Protein AF-A0A5A7SPP5-F1 (afdb_monomer)

Nearest PDB structures (foldseek):
  8a1g-assembly2_B  TM=2.343E-01  e=2.139E+00  Homo sapiens
  3ok8-assembly1_B  TM=2.124E-01  e=1.820E+00  Mus musculus

Radius of gyration: 23.79 Å; Cα contacts (8 Å, |Δi|>4): 95; chains: 1; bounding box: 66×36×74 Å

pLDDT: mean 71.92, std 17.04, range [34.56, 94.06]

Organism: Cucumis melo var. makuwa (NCBI:txid1194695)

Solvent-accessible surface area (backbone atoms only — not comparable to full-atom values): 10691 Å² total; per-residue (Å²): 113,72,66,60,55,50,57,60,62,54,56,63,68,79,70,50,70,70,64,60,52,60,62,51,56,70,72,73,46,73,64,51,49,53,73,75,62,49,61,88,76,55,85,46,73,66,58,48,54,58,49,49,58,44,51,54,46,44,44,50,43,51,51,52,45,52,51,48,62,75,44,55,69,79,81,45,60,69,68,54,55,54,50,39,52,54,50,40,53,53,47,46,46,26,60,75,68,66,46,64,47,72,59,49,51,56,53,49,55,34,52,68,46,48,64,50,53,53,51,50,51,51,36,48,75,71,68,39,65,87,36,69,66,47,52,52,49,51,55,50,43,54,54,45,41,48,48,36,59,46,52,43,45,53,48,49,54,51,53,49,62,63,52,67,53,54,63,52,56,55,48,52,51,52,50,49,53,53,51,52,55,54,56,58,59,64,71,74,114

Foldseek 3Di:
DLVVLLCVVVVCVVPDPPVLCVLQVVLPDPVVCVVVVCVVVPPDPVLVVLLSVLSSVLSVLVVVLVVPVVPPPSVHDVVVNVVSVVLNVVSVVCNVPVPPSVVNVLVVLLVVLVVLVVVLVVCVSVVNCVPPSNVVSVVVSVVSCCVSPPVSVVVVVVVCVVVVCVVVVVVVVVCVVVVVVVVVVVVPD

InterPro domains:
  IPR006634 TRAM/LAG1/CLN8 homology domain [PF03798] (54-168)
  IPR006634 TRAM/LAG1/CLN8 homology domain [PS50922] (1-189)
  IPR006634 TRAM/LAG1/CLN8 homology domain [SM00724] (13-189)
  IPR050846 TLC domain-containing [PTHR13439] (54-167)

Structure (mmCIF, N/CA/C/O backbone):
data_AF-A0A5A7SPP5-F1
#
_entry.id   AF-A0A5A7SPP5-F1
#
loop_
_atom_site.group_PDB
_atom_site.id
_atom_site.type_symbol
_atom_site.label_atom_id
_atom_site.label_alt_id
_atom_site.label_comp_id
_atom_site.label_asym_id
_atom_site.label_entity_id
_atom_site.label_seq_id
_atom_site.pdbx_PDB_ins_code
_atom_site.Cartn_x
_atom_site.Cartn_y
_atom_site.Cartn_z
_atom_site.occupancy
_atom_site.B_iso_or_equiv
_atom_site.auth_seq_id
_atom_site.auth_comp_id
_atom_site.auth_asym_id
_atom_site.auth_atom_id
_atom_site.pdbx_PDB_model_num
ATOM 1 N N . MET A 1 1 ? -8.945 7.334 31.000 1.00 38.75 1 MET A N 1
ATOM 2 C CA . MET A 1 1 ? -7.878 7.819 30.089 1.00 38.75 1 MET A CA 1
ATOM 3 C C . MET A 1 1 ? -8.061 7.330 28.645 1.00 38.75 1 MET A C 1
ATOM 5 O O . MET A 1 1 ? -8.093 8.163 27.752 1.00 38.75 1 MET A O 1
ATOM 9 N N . ARG A 1 2 ? -8.306 6.028 28.410 1.00 41.94 2 ARG A N 1
ATOM 10 C CA . ARG A 1 2 ? -8.539 5.424 27.074 1.00 41.94 2 ARG A CA 1
ATOM 11 C C . ARG A 1 2 ? -9.709 6.035 26.272 1.00 41.94 2 ARG A C 1
ATOM 13 O O . ARG A 1 2 ? -9.588 6.224 25.074 1.00 41.94 2 ARG A O 1
ATOM 20 N N . PHE A 1 3 ? -10.797 6.427 26.942 1.00 34.56 3 PHE A N 1
ATOM 21 C CA . PHE A 1 3 ? -11.981 7.021 26.298 1.00 34.56 3 PHE A CA 1
ATOM 22 C C . PHE A 1 3 ? -11.735 8.439 25.745 1.00 34.56 3 PHE A C 1
ATOM 24 O O . PHE A 1 3 ? -12.225 8.771 24.674 1.00 34.56 3 PHE A O 1
ATOM 31 N N . ARG A 1 4 ? -10.914 9.261 26.425 1.00 39.69 4 ARG A N 1
ATOM 32 C CA . ARG A 1 4 ? -10.547 10.605 25.934 1.00 39.69 4 ARG A CA 1
ATOM 33 C C . ARG A 1 4 ? -9.671 10.531 24.684 1.00 39.69 4 ARG A C 1
ATOM 35 O O . ARG A 1 4 ? -9.912 11.291 23.757 1.00 39.69 4 ARG A O 1
ATOM 42 N N . LEU A 1 5 ? -8.728 9.584 24.639 1.00 49.00 5 LEU A N 1
ATOM 43 C CA . LEU A 1 5 ? -7.868 9.354 23.473 1.00 49.00 5 LEU A CA 1
ATOM 44 C C . LEU A 1 5 ? -8.698 8.954 22.239 1.00 49.00 5 LEU A C 1
ATOM 46 O O . LEU A 1 5 ? -8.540 9.541 21.175 1.00 49.00 5 LEU A O 1
ATOM 50 N N . VAL A 1 6 ? -9.655 8.035 22.416 1.00 50.16 6 VAL A N 1
ATOM 51 C CA . VAL A 1 6 ? -10.577 7.593 21.355 1.00 50.16 6 VAL A CA 1
ATOM 52 C C . VAL A 1 6 ? -11.449 8.749 20.854 1.00 50.16 6 VAL A C 1
ATOM 54 O O . VAL A 1 6 ? -11.519 8.980 19.654 1.00 50.16 6 VAL A O 1
ATOM 57 N N . THR A 1 7 ? -12.036 9.559 21.743 1.00 50.16 7 THR A N 1
ATOM 58 C CA . THR A 1 7 ? -12.830 10.733 21.321 1.00 50.16 7 THR A CA 1
ATOM 59 C C . THR A 1 7 ? -12.006 11.874 20.713 1.00 50.16 7 THR A C 1
ATOM 61 O O . THR A 1 7 ? -12.581 12.747 20.068 1.00 50.16 7 THR A O 1
ATOM 64 N N . SER A 1 8 ? -10.688 11.910 20.939 1.00 52.00 8 SER A N 1
ATOM 65 C CA . SER A 1 8 ? -9.774 12.877 20.314 1.00 52.00 8 SER A CA 1
ATOM 66 C C . SER A 1 8 ? -9.268 12.410 18.947 1.00 52.00 8 SER A C 1
ATOM 68 O O . SER A 1 8 ? -9.021 13.261 18.105 1.00 52.00 8 SER A O 1
ATOM 70 N N . ILE A 1 9 ? -9.166 11.098 18.702 1.00 54.53 9 ILE A N 1
ATOM 71 C CA . ILE A 1 9 ? -8.865 10.523 17.375 1.00 54.53 9 ILE A CA 1
ATOM 72 C C . ILE A 1 9 ? -10.112 10.516 16.476 1.00 54.53 9 ILE A C 1
ATOM 74 O O . ILE A 1 9 ? -10.011 10.758 15.280 1.00 54.53 9 ILE A O 1
ATOM 78 N N . LEU A 1 10 ? -11.299 10.269 17.043 1.00 51.56 10 LEU A N 1
ATOM 79 C CA . LEU A 1 10 ? -12.548 10.198 16.275 1.00 51.56 10 LEU A CA 1
ATOM 80 C C . LEU A 1 10 ? -13.142 11.570 15.916 1.00 51.56 10 LEU A C 1
ATOM 82 O O . LEU A 1 10 ? -13.871 11.662 14.939 1.00 51.56 10 LEU A O 1
ATOM 86 N N . ARG A 1 11 ? -12.832 12.642 16.660 1.00 48.56 11 ARG A N 1
ATOM 87 C CA . ARG A 1 11 ? -13.358 13.993 16.372 1.00 48.56 11 ARG A CA 1
ATOM 88 C C . ARG A 1 11 ? -12.852 14.601 15.051 1.00 48.56 11 ARG A C 1
ATOM 90 O O . ARG A 1 11 ? -13.658 15.172 14.328 1.00 48.56 11 ARG A O 1
ATOM 97 N N . PRO A 1 12 ? -11.563 14.481 14.693 1.00 44.47 12 PRO A N 1
ATOM 98 C CA . PRO A 1 12 ? -11.051 14.991 13.418 1.00 44.47 12 PRO A CA 1
ATOM 99 C C . PRO A 1 12 ? -11.519 14.208 12.177 1.00 44.47 12 PRO A C 1
ATOM 101 O O . PRO A 1 12 ? -11.380 14.708 11.066 1.00 44.47 12 PRO A O 1
ATOM 104 N N . LEU A 1 13 ? -12.089 13.005 12.346 1.00 46.22 13 LEU A N 1
ATOM 105 C CA . LEU A 1 13 ? -12.671 12.204 11.257 1.00 46.22 13 LEU A CA 1
ATOM 106 C C . LEU A 1 13 ? -14.024 12.742 10.760 1.00 46.22 13 LEU A C 1
ATOM 108 O O . LEU A 1 13 ? -14.522 12.264 9.745 1.00 46.22 13 LEU A O 1
ATOM 112 N N . GLU A 1 14 ? -14.607 13.743 11.426 1.00 45.25 14 GLU A N 1
ATOM 113 C CA . GLU A 1 14 ? -15.840 14.398 10.967 1.00 45.25 14 GLU A CA 1
ATOM 114 C C . GLU A 1 14 ? -15.591 15.472 9.888 1.00 45.25 14 GLU A C 1
ATOM 116 O O . GLU A 1 14 ? -16.531 15.876 9.209 1.00 45.25 14 GLU A O 1
ATOM 121 N N . SER A 1 15 ? -14.340 15.906 9.666 1.00 45.84 15 SER A N 1
ATOM 122 C CA . SER A 1 15 ? -13.997 16.922 8.654 1.00 45.84 15 SER A CA 1
ATOM 123 C C . SER A 1 15 ? -12.882 16.601 7.624 1.00 45.84 15 SER A C 1
ATOM 125 O O . SER A 1 15 ? -12.304 17.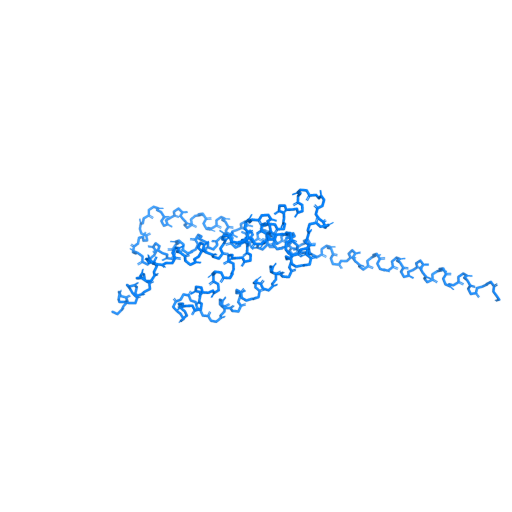552 7.098 1.00 45.84 15 SER A O 1
ATOM 127 N N . PRO A 1 16 ? -12.566 15.343 7.242 1.00 48.38 16 PRO A N 1
ATOM 128 C CA . PRO A 1 16 ? -11.664 15.068 6.119 1.00 48.38 16 PRO A CA 1
ATOM 129 C C . PRO A 1 16 ? -12.271 15.084 4.690 1.00 48.38 16 PRO A C 1
ATOM 131 O O . PRO A 1 16 ? -11.468 15.107 3.752 1.00 48.38 16 PRO A O 1
ATOM 134 N N . PRO A 1 17 ? -13.603 15.067 4.422 1.00 51.69 17 PRO A N 1
ATOM 135 C CA . PRO A 1 17 ? -14.072 14.740 3.071 1.00 51.69 17 PRO A CA 1
ATOM 136 C C . PRO A 1 17 ? -13.721 15.789 2.004 1.00 51.69 17 PRO A C 1
ATOM 138 O O . PRO A 1 17 ? -13.524 15.425 0.851 1.00 51.69 17 PRO A O 1
ATOM 141 N N . SER A 1 18 ? -13.566 17.069 2.351 1.00 43.09 18 SER A N 1
ATOM 142 C CA . SER A 1 18 ? -13.290 18.128 1.367 1.00 43.09 18 SER A CA 1
ATOM 143 C C . SER A 1 18 ? -11.823 18.214 0.920 1.00 43.09 18 SER A C 1
ATOM 145 O O . SER A 1 18 ? -11.570 18.584 -0.223 1.00 43.09 18 SER A O 1
ATOM 147 N N . PHE A 1 19 ? -10.856 17.841 1.765 1.00 45.56 19 PHE A N 1
ATOM 148 C CA . PHE A 1 19 ? -9.428 17.887 1.410 1.00 45.56 19 PHE A CA 1
ATOM 149 C C . PHE A 1 19 ? -9.012 16.677 0.558 1.00 45.56 19 PHE A C 1
ATOM 151 O O . PHE A 1 19 ? -8.294 16.824 -0.427 1.00 45.56 19 PHE A O 1
ATOM 158 N N . ILE A 1 20 ? -9.535 15.491 0.887 1.00 48.00 20 ILE A N 1
ATOM 159 C CA . ILE A 1 20 ? -9.247 14.233 0.181 1.00 48.00 20 ILE A CA 1
ATOM 160 C C . ILE A 1 20 ? -9.884 14.213 -1.220 1.00 48.00 20 ILE A C 1
ATOM 162 O O . ILE A 1 20 ? -9.247 13.802 -2.187 1.00 48.00 20 ILE A O 1
ATOM 166 N N . LEU A 1 21 ? -11.112 14.729 -1.365 1.00 43.56 21 LEU A N 1
ATOM 167 C CA . LEU A 1 21 ? -11.756 14.870 -2.678 1.00 43.56 21 LEU A CA 1
ATOM 168 C C . LEU A 1 21 ? -11.040 15.896 -3.575 1.00 43.56 21 LEU A C 1
ATOM 170 O O . LEU A 1 21 ? -10.976 15.698 -4.786 1.00 43.56 21 LEU A O 1
ATOM 174 N N . GLY A 1 22 ? -10.460 16.953 -2.992 1.00 46.94 22 GLY A N 1
ATOM 175 C CA . GLY A 1 22 ? -9.725 17.989 -3.725 1.00 46.94 22 GLY A CA 1
ATOM 176 C C . GLY A 1 22 ? -8.405 17.513 -4.341 1.00 46.94 22 GLY A C 1
ATOM 177 O O . GLY A 1 22 ? -8.033 17.997 -5.406 1.00 46.94 22 GLY A O 1
ATOM 178 N N . PHE A 1 23 ? -7.727 16.537 -3.724 1.00 49.22 23 PHE A N 1
ATOM 179 C CA . PHE A 1 23 ? -6.500 15.951 -4.276 1.00 49.22 23 PHE A CA 1
ATOM 180 C C . PHE A 1 23 ? -6.761 14.908 -5.361 1.00 49.22 23 PHE A C 1
ATOM 182 O O . PHE A 1 23 ? -5.937 14.789 -6.253 1.00 49.22 23 PHE A O 1
ATOM 189 N N . CYS A 1 24 ? -7.885 14.186 -5.338 1.00 44.16 24 CYS A N 1
ATOM 190 C CA . CYS A 1 24 ? -8.204 13.191 -6.371 1.00 44.16 24 CYS A CA 1
ATOM 191 C C . CYS A 1 24 ? -8.815 13.799 -7.646 1.00 44.16 24 CYS A C 1
ATOM 193 O O . CYS A 1 24 ? -8.663 13.230 -8.725 1.00 44.16 24 CYS A O 1
ATOM 195 N N . HIS A 1 25 ? -9.494 14.947 -7.544 1.00 45.88 25 HIS A N 1
ATOM 196 C CA . HIS A 1 25 ? -10.209 15.567 -8.665 1.00 45.88 25 HIS A CA 1
ATOM 197 C C . HIS A 1 25 ? -9.324 15.982 -9.862 1.00 45.88 25 HIS A C 1
ATOM 199 O O . HIS A 1 25 ? -9.724 15.693 -10.988 1.00 45.88 25 HIS A O 1
ATOM 205 N N . PRO A 1 26 ? -8.133 16.599 -9.696 1.00 50.81 26 PRO A N 1
ATOM 206 C CA . PRO A 1 26 ? -7.326 17.024 -10.846 1.00 50.81 26 PRO A CA 1
ATOM 207 C C . PRO A 1 26 ? -6.657 15.868 -11.617 1.00 50.81 26 PRO A C 1
ATOM 209 O O . PRO A 1 26 ? -6.105 16.102 -12.686 1.00 50.81 26 PRO A O 1
ATOM 212 N N . PHE A 1 27 ? -6.705 14.626 -11.117 1.00 51.19 27 PHE A N 1
ATOM 213 C CA . PHE A 1 27 ? -6.045 13.468 -11.747 1.00 51.19 27 PHE A CA 1
ATOM 214 C C . PHE A 1 27 ? -6.964 12.624 -12.647 1.00 51.19 27 PHE A C 1
ATOM 216 O O . PHE A 1 27 ? -6.507 11.654 -13.253 1.00 51.19 27 PHE A O 1
ATOM 223 N N . ILE A 1 28 ? -8.254 12.963 -12.741 1.00 49.03 28 ILE A N 1
ATOM 224 C CA . ILE A 1 28 ? -9.240 12.214 -13.542 1.00 49.03 28 ILE A CA 1
ATOM 225 C C . ILE A 1 28 ? -9.435 12.837 -14.936 1.00 49.03 28 ILE A C 1
ATOM 227 O O . ILE A 1 28 ? -9.869 12.137 -15.858 1.00 49.03 28 ILE A O 1
ATOM 231 N N . ASP A 1 29 ? -9.060 14.107 -15.107 1.00 48.91 29 ASP A N 1
ATOM 232 C CA . ASP A 1 29 ? -9.345 14.881 -16.312 1.00 48.91 29 ASP A CA 1
ATOM 233 C C . ASP A 1 29 ? -8.301 14.654 -17.415 1.00 48.91 29 ASP A C 1
ATOM 235 O O . ASP A 1 29 ? -7.087 14.704 -17.204 1.00 48.91 29 ASP A O 1
ATOM 239 N N . SER A 1 30 ? -8.792 14.413 -18.634 1.00 50.88 30 SER A N 1
ATOM 240 C CA . SER A 1 30 ? -7.983 14.158 -19.833 1.00 50.88 30 SER A CA 1
ATOM 241 C C . SER A 1 30 ? -7.041 15.307 -20.204 1.00 50.88 30 SER A C 1
ATOM 243 O O . SER A 1 30 ? -6.033 15.059 -20.858 1.00 50.88 30 SER A O 1
ATOM 245 N N . GLU A 1 31 ? -7.331 16.533 -19.757 1.00 53.59 31 GLU A N 1
ATOM 246 C CA . GLU A 1 31 ? -6.482 17.712 -19.981 1.00 53.59 31 GLU A CA 1
ATOM 247 C C . GLU A 1 31 ? -5.142 17.621 -19.236 1.00 53.59 31 GLU A C 1
ATOM 249 O O . GLU A 1 31 ? -4.115 18.060 -19.748 1.00 53.59 31 GLU A O 1
ATOM 254 N N . PHE A 1 32 ? -5.092 16.988 -18.058 1.00 56.88 32 PHE A N 1
ATOM 255 C CA . PHE A 1 32 ? -3.840 16.862 -17.307 1.00 56.88 32 PHE A CA 1
ATOM 256 C C . PHE A 1 32 ? -2.843 15.927 -18.012 1.00 56.88 32 PHE A C 1
ATOM 258 O O . PHE A 1 32 ? -1.650 16.215 -18.059 1.00 56.88 32 PHE A O 1
ATOM 265 N N . LEU A 1 33 ? -3.329 14.850 -18.642 1.00 51.56 33 LEU A N 1
ATOM 266 C CA . LEU A 1 33 ? -2.509 13.925 -19.444 1.00 51.56 33 LEU A CA 1
ATOM 267 C C . LEU A 1 33 ? -1.908 14.587 -20.697 1.00 51.56 33 LEU A C 1
ATOM 269 O O . LEU A 1 33 ? -0.844 14.171 -21.164 1.00 51.56 33 LEU A O 1
ATOM 273 N N . GLU A 1 34 ? -2.563 15.628 -21.212 1.00 53.12 34 GLU A N 1
ATOM 274 C CA . GLU A 1 34 ? -2.060 16.476 -22.294 1.00 53.12 34 GLU A CA 1
ATOM 275 C C . GLU A 1 34 ? -0.961 17.426 -21.792 1.00 53.12 34 GLU A C 1
ATOM 277 O O . GLU A 1 34 ? 0.080 17.558 -22.438 1.00 53.12 34 GLU A O 1
ATOM 282 N N . VAL A 1 35 ? -1.122 17.984 -20.585 1.00 48.91 35 VAL A N 1
ATOM 283 C CA . VAL A 1 35 ? -0.150 18.882 -19.929 1.00 48.91 35 VAL A CA 1
ATOM 284 C C . VAL A 1 35 ? 1.183 18.194 -19.601 1.00 48.91 35 VAL A C 1
ATOM 286 O O . VAL A 1 35 ? 2.233 18.820 -19.739 1.00 48.91 35 VAL A O 1
ATOM 289 N N . VAL A 1 36 ? 1.185 16.911 -19.215 1.00 56.34 36 VAL A N 1
ATOM 290 C CA . VAL A 1 36 ? 2.432 16.139 -18.986 1.00 56.34 36 VAL A CA 1
ATOM 291 C C . VAL A 1 36 ? 3.060 15.566 -20.267 1.00 56.34 36 VAL A C 1
ATOM 293 O O . VAL A 1 36 ? 4.099 14.913 -20.195 1.00 56.34 36 VAL A O 1
ATOM 296 N N . GLY A 1 37 ? 2.483 15.822 -21.447 1.00 52.19 37 GLY A N 1
ATOM 297 C CA . GLY A 1 37 ? 3.091 15.447 -22.728 1.00 52.19 37 GLY A CA 1
ATOM 298 C C . GLY A 1 37 ? 3.113 13.941 -23.018 1.00 52.19 37 GLY A C 1
ATOM 299 O O . GLY A 1 37 ? 3.920 13.493 -23.829 1.00 52.19 37 GLY A O 1
ATOM 300 N N . LEU A 1 38 ? 2.237 13.151 -22.382 1.00 54.19 38 LEU A N 1
ATOM 301 C CA . LEU A 1 38 ? 2.167 11.691 -22.562 1.00 54.19 38 LEU A CA 1
ATOM 302 C C . LEU A 1 38 ? 1.254 11.257 -23.723 1.00 54.19 38 LEU A C 1
ATOM 304 O O . LEU A 1 38 ? 1.312 10.105 -24.154 1.00 54.19 38 LEU A O 1
ATOM 308 N N . LEU A 1 39 ? 0.445 12.168 -24.277 1.00 52.47 39 LEU A N 1
ATOM 309 C CA . LEU A 1 39 ? -0.430 11.892 -25.426 1.00 52.47 39 LEU A CA 1
ATOM 310 C C . LEU A 1 39 ? 0.270 11.285 -26.664 1.00 52.47 39 LEU A C 1
ATOM 312 O O . LEU A 1 39 ? -0.337 10.419 -27.293 1.00 52.47 39 LEU A O 1
ATOM 316 N N . PRO A 1 40 ? 1.522 11.644 -27.027 1.00 48.06 40 PRO A N 1
ATOM 317 C CA . PRO A 1 40 ? 2.189 11.056 -28.191 1.00 48.06 40 PRO A CA 1
ATOM 318 C C . PRO A 1 40 ? 2.628 9.598 -27.976 1.00 48.06 40 PRO A C 1
ATOM 320 O O . PRO A 1 40 ? 2.925 8.909 -28.949 1.00 48.06 40 PRO A O 1
ATOM 323 N N . ILE A 1 41 ? 2.683 9.120 -26.724 1.00 52.50 41 ILE A N 1
ATOM 324 C CA . ILE A 1 41 ? 3.141 7.764 -26.365 1.00 52.50 41 ILE A CA 1
ATOM 325 C C . ILE A 1 41 ? 1.977 6.756 -26.398 1.00 52.50 41 ILE A C 1
ATOM 327 O O . ILE A 1 41 ? 2.180 5.558 -26.596 1.00 52.50 41 ILE A O 1
ATOM 331 N N . VAL A 1 42 ? 0.732 7.217 -26.244 1.00 52.62 42 VAL A N 1
ATOM 332 C CA . VAL A 1 42 ? -0.415 6.345 -25.962 1.00 52.62 42 VAL A CA 1
ATOM 333 C C . VAL A 1 42 ? -1.341 6.225 -27.174 1.00 52.62 42 VAL A C 1
ATOM 335 O O . VAL A 1 42 ? -2.379 6.872 -27.265 1.00 52.62 42 VAL A O 1
ATOM 338 N N . SER A 1 43 ? -0.974 5.351 -28.115 1.00 55.78 43 SER A N 1
ATOM 339 C CA . SER A 1 43 ? -1.864 4.939 -29.217 1.00 55.78 43 SER A CA 1
ATOM 340 C C . SER A 1 43 ? -2.803 3.780 -28.818 1.00 55.78 43 SER A C 1
ATOM 342 O O . SER A 1 43 ? -3.859 3.587 -29.422 1.00 55.78 43 SER A O 1
ATOM 344 N N . ASP A 1 44 ? -2.469 3.031 -27.756 1.00 62.84 44 ASP A N 1
ATOM 345 C CA . ASP A 1 44 ? -3.245 1.882 -27.270 1.00 62.84 44 ASP A CA 1
ATOM 346 C C . ASP A 1 44 ? -4.118 2.237 -26.049 1.00 62.84 44 ASP A C 1
ATOM 348 O O . ASP A 1 44 ? -3.639 2.692 -25.005 1.00 62.84 44 ASP A O 1
ATOM 352 N N . LYS A 1 45 ? -5.423 1.956 -26.151 1.00 61.50 45 LYS A N 1
ATOM 353 C CA . LYS A 1 45 ? -6.422 2.172 -25.091 1.00 61.50 45 LYS A CA 1
ATOM 354 C C . LYS A 1 45 ? -6.106 1.411 -23.797 1.00 61.50 45 LYS A C 1
ATOM 356 O O . LYS A 1 45 ? -6.502 1.865 -22.726 1.00 61.50 45 LYS A O 1
ATOM 361 N N . ARG A 1 46 ? -5.418 0.267 -23.869 1.00 61.59 46 ARG A N 1
ATOM 362 C CA . ARG A 1 46 ? -5.035 -0.528 -22.686 1.00 61.59 46 ARG A CA 1
ATOM 363 C C . ARG A 1 46 ? -3.937 0.159 -21.882 1.00 61.59 46 ARG A C 1
ATOM 365 O O . ARG A 1 46 ? -4.023 0.208 -20.661 1.00 61.59 46 ARG A O 1
ATOM 372 N N . VAL A 1 47 ? -2.960 0.739 -22.576 1.00 64.06 47 VAL A N 1
ATOM 373 C CA . VAL A 1 47 ? -1.873 1.520 -21.969 1.00 64.06 47 VAL A CA 1
ATOM 374 C C . VAL A 1 47 ? -2.430 2.802 -21.347 1.00 64.06 47 VAL A C 1
ATOM 376 O O . VAL A 1 47 ? -2.037 3.172 -20.247 1.00 64.06 47 VAL A O 1
ATOM 379 N N . PHE A 1 48 ? -3.428 3.423 -21.982 1.00 67.25 48 PHE A N 1
ATOM 380 C CA . PHE A 1 48 ? -4.120 4.587 -21.422 1.00 67.25 48 PHE A CA 1
ATOM 381 C C . PHE A 1 48 ? -4.816 4.287 -20.087 1.00 67.25 48 PHE A C 1
ATOM 383 O O . PHE A 1 48 ? -4.631 5.017 -19.115 1.00 67.25 48 PHE A O 1
ATOM 390 N N . VAL A 1 49 ? -5.602 3.205 -20.025 1.00 67.31 49 VAL A N 1
ATOM 391 C CA . VAL A 1 49 ? -6.255 2.768 -18.777 1.00 67.31 49 VAL A CA 1
ATOM 392 C C . VAL A 1 49 ? -5.201 2.417 -17.725 1.00 67.31 49 VAL A C 1
ATOM 394 O O . VAL A 1 49 ? -5.294 2.879 -16.591 1.00 67.31 49 VAL A O 1
ATOM 397 N N . GLY A 1 50 ? -4.144 1.711 -18.134 1.00 70.06 50 GLY A N 1
ATOM 398 C CA . GLY A 1 50 ? -3.050 1.320 -17.254 1.00 70.06 50 GLY A CA 1
ATOM 399 C C . GLY A 1 50 ? -2.241 2.493 -16.682 1.00 70.06 50 GLY A C 1
ATOM 400 O O . GLY A 1 50 ? -1.714 2.415 -15.579 1.00 70.06 50 GLY A O 1
ATOM 401 N N . ILE A 1 51 ? -2.137 3.612 -17.384 1.00 70.12 51 ILE A N 1
ATOM 402 C CA . ILE A 1 51 ? -1.490 4.802 -16.826 1.00 70.12 51 ILE A CA 1
ATOM 403 C C . ILE A 1 51 ? -2.431 5.459 -15.807 1.00 70.12 51 ILE A C 1
ATOM 405 O O . ILE A 1 51 ? -2.007 5.772 -14.695 1.00 70.12 51 ILE A O 1
ATOM 409 N N . ARG A 1 52 ? -3.722 5.602 -16.136 1.00 73.81 52 ARG A N 1
ATOM 410 C CA . ARG A 1 52 ? -4.731 6.245 -15.270 1.00 73.81 52 ARG A CA 1
ATOM 411 C C . ARG A 1 52 ? -4.892 5.573 -13.909 1.00 73.81 52 ARG A C 1
ATOM 413 O O . ARG A 1 52 ? -4.948 6.274 -12.902 1.00 73.81 52 ARG A O 1
ATOM 420 N N . ASP A 1 53 ? -4.931 4.247 -13.856 1.00 78.44 53 ASP A N 1
ATOM 421 C CA . ASP A 1 53 ? -5.111 3.539 -12.582 1.00 78.44 53 ASP A CA 1
ATOM 422 C C . ASP A 1 53 ? -3.888 3.715 -11.655 1.00 78.44 53 ASP A C 1
ATOM 424 O O . ASP A 1 53 ? -4.029 3.835 -10.432 1.00 78.44 53 ASP A O 1
ATOM 428 N N . VAL A 1 54 ? -2.680 3.826 -12.226 1.00 79.62 54 VAL A N 1
ATOM 429 C CA . VAL A 1 54 ? -1.458 4.149 -11.469 1.00 79.62 54 VAL A CA 1
ATOM 430 C C . VAL A 1 54 ? -1.508 5.590 -10.946 1.00 79.62 54 VAL A C 1
ATOM 432 O O . VAL A 1 54 ? -1.173 5.810 -9.784 1.00 79.62 54 VAL A O 1
ATOM 435 N N . TRP A 1 55 ? -2.003 6.558 -11.728 1.00 80.38 55 TRP A N 1
ATOM 436 C CA . TRP A 1 55 ? -2.200 7.945 -11.265 1.00 80.38 55 TRP A CA 1
ATOM 437 C C . TRP A 1 55 ? -3.152 8.042 -10.070 1.00 80.38 55 TRP A C 1
ATOM 439 O O . TRP A 1 55 ? -2.834 8.693 -9.073 1.00 80.38 55 TRP A O 1
ATOM 449 N N . VAL A 1 56 ? -4.299 7.362 -10.141 1.00 81.88 56 VAL A N 1
ATOM 450 C CA . VAL A 1 56 ? -5.256 7.299 -9.022 1.00 81.88 56 VAL A CA 1
ATOM 451 C C . VAL A 1 56 ? -4.583 6.712 -7.780 1.00 81.88 56 VAL A C 1
ATOM 453 O O . VAL A 1 56 ? -4.769 7.215 -6.670 1.00 81.88 56 VAL A O 1
ATOM 456 N N . SER A 1 57 ? -3.741 5.695 -7.970 1.00 83.88 57 SER A N 1
ATOM 457 C CA . SER A 1 57 ? -2.983 5.076 -6.884 1.00 83.88 57 SER A CA 1
ATOM 458 C C . SER A 1 57 ? -1.964 6.042 -6.264 1.00 83.88 57 SER A C 1
ATOM 460 O O . SER A 1 57 ? -1.867 6.106 -5.042 1.00 83.88 57 SER A O 1
ATOM 462 N N . VAL A 1 58 ? -1.258 6.860 -7.055 1.00 85.81 58 VAL A N 1
ATOM 463 C CA . VAL A 1 58 ? -0.361 7.912 -6.527 1.00 85.81 58 VAL A CA 1
ATOM 464 C C . VAL A 1 58 ? -1.126 8.892 -5.630 1.00 85.81 58 VAL A C 1
ATOM 466 O O . VAL A 1 58 ? -0.680 9.175 -4.516 1.00 85.81 58 VAL A O 1
ATOM 469 N N . GLY A 1 59 ? -2.297 9.365 -6.068 1.00 82.56 59 GLY A N 1
ATOM 470 C CA . GLY A 1 59 ? -3.145 10.256 -5.266 1.00 82.56 59 GLY A CA 1
ATOM 471 C C . GLY A 1 59 ? -3.612 9.620 -3.950 1.00 82.56 59 GLY A C 1
ATOM 472 O O . GLY A 1 59 ? -3.592 10.270 -2.897 1.00 82.56 59 GLY A O 1
ATOM 473 N N . TYR A 1 60 ? -3.955 8.330 -3.989 1.00 82.69 60 TYR A N 1
ATOM 474 C CA . TYR A 1 60 ? -4.293 7.540 -2.803 1.00 82.69 60 TYR A CA 1
ATOM 475 C C . TYR A 1 60 ? -3.122 7.482 -1.804 1.00 82.69 60 TYR A C 1
ATOM 477 O O . TYR A 1 60 ? -3.292 7.854 -0.644 1.00 82.69 60 TYR A O 1
ATOM 485 N N . PHE A 1 61 ? -1.911 7.128 -2.253 1.00 85.81 61 PHE A N 1
ATOM 486 C CA . PHE A 1 61 ? -0.734 7.042 -1.374 1.00 85.81 61 PHE A CA 1
ATOM 487 C C . PHE A 1 61 ? -0.317 8.396 -0.780 1.00 85.81 61 PHE A C 1
ATOM 489 O O . PHE A 1 61 ? 0.115 8.449 0.374 1.00 85.81 61 PHE A O 1
ATOM 496 N N . ILE A 1 62 ? -0.457 9.497 -1.530 1.00 85.81 62 ILE A N 1
ATOM 497 C CA . ILE A 1 62 ? -0.229 10.856 -1.004 1.00 85.81 62 ILE A CA 1
ATOM 498 C C . ILE A 1 62 ? -1.220 11.158 0.119 1.00 85.81 62 ILE A C 1
ATOM 500 O O . ILE A 1 62 ? -0.824 11.655 1.174 1.00 85.81 62 ILE A O 1
ATOM 504 N N . THR A 1 63 ? -2.498 10.847 -0.095 1.00 84.50 63 THR A N 1
ATOM 505 C CA . THR A 1 63 ? -3.544 11.070 0.906 1.00 84.50 63 THR A CA 1
ATOM 506 C C . THR A 1 63 ? -3.260 10.281 2.182 1.00 84.50 63 THR A C 1
ATOM 508 O O . THR A 1 63 ? -3.294 10.856 3.273 1.00 84.50 63 THR A O 1
ATOM 511 N N . ASP A 1 64 ? -2.912 9.000 2.057 1.00 84.56 64 ASP A N 1
ATOM 512 C CA . ASP A 1 64 ? -2.565 8.153 3.200 1.00 84.56 64 ASP A CA 1
ATOM 513 C C . ASP A 1 64 ? -1.340 8.694 3.951 1.00 84.56 64 ASP A C 1
ATOM 515 O O . ASP A 1 64 ? -1.355 8.789 5.180 1.00 84.56 64 ASP A O 1
ATOM 519 N N . LEU A 1 65 ? -0.304 9.141 3.232 1.00 85.75 65 LEU A N 1
ATOM 520 C CA . LEU A 1 65 ? 0.887 9.734 3.841 1.00 85.75 65 LEU A CA 1
ATOM 521 C C . LEU A 1 65 ? 0.562 11.024 4.610 1.00 85.75 65 LEU A C 1
ATOM 523 O O . LEU A 1 65 ? 1.019 11.194 5.742 1.00 85.75 65 LEU A O 1
ATOM 527 N N . VAL A 1 66 ? -0.245 11.918 4.031 1.00 86.50 66 VAL A N 1
ATOM 528 C CA . VAL A 1 66 ? -0.690 13.150 4.703 1.00 86.50 66 VAL A CA 1
ATOM 529 C C . VAL A 1 66 ? -1.485 12.815 5.963 1.00 86.50 66 VAL A C 1
ATOM 531 O O . VAL A 1 66 ? -1.231 13.406 7.013 1.00 86.50 66 VAL A O 1
ATOM 534 N N . MET A 1 67 ? -2.395 11.841 5.894 1.00 82.56 67 MET A N 1
ATOM 535 C CA . MET A 1 67 ? -3.173 11.389 7.050 1.00 82.56 67 MET A CA 1
ATOM 536 C C . MET A 1 67 ? -2.273 10.818 8.153 1.00 82.56 67 MET A C 1
ATOM 538 O O . MET A 1 67 ? -2.417 11.194 9.318 1.00 82.56 67 MET A O 1
ATOM 542 N N . ILE A 1 68 ? -1.306 9.963 7.810 1.00 85.06 68 ILE A N 1
ATOM 543 C CA . ILE A 1 68 ? -0.361 9.394 8.782 1.00 85.06 68 ILE A CA 1
ATOM 544 C C . ILE A 1 68 ? 0.446 10.501 9.466 1.00 85.06 68 ILE A C 1
ATOM 546 O O . ILE A 1 68 ? 0.579 10.473 10.688 1.00 85.06 68 ILE A O 1
ATOM 550 N N . LEU A 1 69 ? 0.948 11.486 8.712 1.00 84.44 69 LEU A N 1
ATOM 551 C CA . LEU A 1 69 ? 1.717 12.606 9.264 1.00 84.44 69 LEU A CA 1
ATOM 552 C C . LEU A 1 69 ? 0.860 13.520 10.149 1.00 84.44 69 LEU A C 1
ATOM 554 O O . LEU A 1 69 ? 1.315 13.941 11.212 1.00 84.44 69 LEU A O 1
ATOM 558 N N . TRP A 1 70 ? -0.385 13.793 9.750 1.00 83.31 70 TRP A N 1
ATOM 559 C CA . TRP A 1 70 ? -1.300 14.655 10.503 1.00 83.31 70 TRP A CA 1
ATOM 560 C C . TRP A 1 70 ? -1.679 14.061 11.862 1.00 83.31 70 TRP A C 1
ATOM 562 O O . TRP A 1 70 ? -1.793 14.773 12.860 1.00 83.31 70 TRP A O 1
ATOM 572 N N . PHE A 1 71 ? -1.864 12.743 11.907 1.00 79.50 71 PHE A N 1
ATOM 573 C CA . PHE A 1 71 ? -2.229 12.019 13.120 1.00 79.50 71 PHE A CA 1
ATOM 574 C C . PHE A 1 71 ? -1.044 11.313 13.781 1.00 79.50 71 PHE A C 1
ATOM 576 O O . PHE A 1 71 ? -1.252 10.479 14.664 1.00 79.50 71 PHE A O 1
ATOM 583 N N . TYR A 1 72 ? 0.191 11.621 13.390 1.00 76.69 72 TYR A N 1
ATOM 584 C CA . TYR A 1 72 ? 1.375 11.007 13.978 1.00 76.69 72 TYR A CA 1
ATOM 585 C C . TYR A 1 72 ? 1.507 11.401 15.461 1.00 76.69 72 TYR A C 1
ATOM 587 O O . TYR A 1 72 ? 1.385 12.587 15.783 1.00 76.69 72 TYR A O 1
ATOM 595 N N . PRO A 1 73 ? 1.775 10.466 16.398 1.00 78.12 73 PRO A N 1
ATOM 596 C CA . PRO A 1 73 ? 2.036 9.024 16.243 1.00 78.12 73 PRO A CA 1
ATOM 597 C C . PRO A 1 73 ? 0.821 8.114 16.552 1.00 78.12 73 PRO A C 1
ATOM 599 O O . PRO A 1 73 ? 0.981 6.948 16.905 1.00 78.12 73 PRO A O 1
ATOM 602 N N . ALA A 1 74 ? -0.409 8.630 16.507 1.00 74.31 74 ALA A N 1
ATOM 603 C CA . ALA A 1 74 ? -1.606 7.922 16.971 1.00 74.31 74 ALA A CA 1
ATOM 604 C C . ALA A 1 74 ? -2.092 6.797 16.034 1.00 74.31 74 ALA A C 1
ATOM 606 O O . ALA A 1 74 ? -2.712 5.850 16.517 1.00 74.31 74 ALA A O 1
ATOM 607 N N . ILE A 1 75 ? -1.838 6.902 14.723 1.00 69.88 75 ILE A N 1
ATOM 608 C CA . ILE A 1 75 ? -2.308 5.941 13.698 1.00 69.88 75 ILE A CA 1
ATOM 609 C C . ILE A 1 75 ? -1.197 4.960 13.266 1.00 69.88 75 ILE A C 1
ATOM 611 O O . ILE A 1 75 ? -1.492 3.900 12.721 1.00 69.88 75 ILE A O 1
ATOM 615 N N . GLY A 1 76 ? 0.071 5.249 13.576 1.00 74.19 76 GLY A N 1
ATOM 616 C CA . GLY A 1 76 ? 1.206 4.377 13.264 1.00 74.19 76 GLY A CA 1
ATOM 617 C C . GLY A 1 76 ? 2.553 4.978 13.674 1.00 74.19 76 GLY A C 1
ATOM 618 O O . GLY A 1 76 ? 2.653 6.185 13.905 1.00 74.19 76 GLY A O 1
ATOM 619 N N . GLY A 1 77 ? 3.581 4.132 13.782 1.00 84.62 77 GLY A N 1
ATOM 620 C CA . GLY A 1 77 ? 4.968 4.550 13.996 1.00 84.62 77 GLY A CA 1
ATOM 621 C C . GLY A 1 77 ? 5.692 4.960 12.707 1.00 84.62 77 GLY A C 1
ATOM 622 O O . GLY A 1 77 ? 5.102 5.035 11.625 1.00 84.62 77 GLY A O 1
ATOM 623 N N . MET A 1 78 ? 6.998 5.227 12.814 1.00 87.44 78 MET A N 1
ATOM 624 C CA . MET A 1 78 ? 7.835 5.641 11.675 1.00 87.44 78 MET A CA 1
ATOM 625 C C . MET A 1 78 ? 7.910 4.592 10.563 1.00 87.44 78 MET A C 1
ATOM 627 O O . MET A 1 78 ? 8.131 4.947 9.406 1.00 87.44 78 MET A O 1
ATOM 631 N N . GLU A 1 79 ? 7.690 3.319 10.883 1.00 88.69 79 GLU A N 1
ATOM 632 C CA . GLU A 1 79 ? 7.617 2.231 9.913 1.00 88.69 79 GLU A CA 1
ATOM 633 C C . GLU A 1 79 ? 6.533 2.468 8.851 1.00 88.69 79 GLU A C 1
ATOM 635 O O . GLU A 1 79 ? 6.776 2.208 7.675 1.00 88.69 79 GLU A O 1
ATOM 640 N N . TYR A 1 80 ? 5.385 3.045 9.226 1.00 85.19 80 TYR A N 1
ATOM 641 C CA . TYR A 1 80 ? 4.308 3.356 8.282 1.00 85.19 80 TYR A CA 1
ATOM 642 C C . TYR A 1 80 ? 4.675 4.531 7.380 1.00 85.19 80 TYR A C 1
ATOM 644 O O . TYR A 1 80 ? 4.390 4.486 6.186 1.00 85.19 80 TYR A O 1
ATOM 652 N N . VAL A 1 81 ? 5.347 5.547 7.931 1.00 88.19 81 VAL A N 1
ATOM 653 C CA . VAL A 1 81 ? 5.817 6.715 7.172 1.00 88.19 81 VAL A CA 1
ATOM 654 C C . VAL A 1 81 ? 6.840 6.282 6.125 1.00 88.19 81 VAL A C 1
ATOM 656 O O . VAL A 1 81 ? 6.691 6.598 4.948 1.00 88.19 81 VAL A O 1
ATOM 659 N N . ILE A 1 82 ? 7.849 5.508 6.533 1.00 91.31 82 ILE A N 1
ATOM 660 C CA . ILE A 1 82 ? 8.884 5.001 5.623 1.00 91.31 82 ILE A CA 1
ATOM 661 C C . ILE A 1 82 ? 8.263 4.081 4.568 1.00 91.31 82 ILE A C 1
ATOM 663 O O . ILE A 1 82 ? 8.582 4.210 3.388 1.00 91.31 82 ILE A O 1
ATOM 667 N N . HIS A 1 83 ? 7.347 3.194 4.967 1.00 91.69 83 HIS A N 1
ATOM 668 C CA . HIS A 1 83 ? 6.629 2.325 4.038 1.00 91.69 83 HIS A CA 1
ATOM 669 C C . HIS A 1 83 ? 5.864 3.126 2.976 1.00 91.69 83 HIS A C 1
ATOM 671 O O . HIS A 1 83 ? 6.041 2.871 1.788 1.00 91.69 83 HIS A O 1
ATOM 677 N N . HIS A 1 84 ? 5.072 4.126 3.376 1.00 89.81 84 HIS A N 1
ATOM 678 C CA . HIS A 1 84 ? 4.286 4.931 2.435 1.00 89.81 84 HIS A CA 1
ATOM 679 C C . HIS A 1 84 ? 5.170 5.792 1.532 1.00 89.81 84 HIS A C 1
ATOM 681 O O . HIS A 1 84 ? 4.858 5.935 0.355 1.00 89.81 84 HIS A O 1
ATOM 687 N N . LEU A 1 85 ? 6.295 6.309 2.035 1.00 91.31 85 LEU A N 1
ATOM 688 C CA . LEU A 1 85 ? 7.270 7.030 1.213 1.00 91.31 85 LEU A CA 1
ATOM 689 C C . LEU A 1 85 ? 7.901 6.123 0.149 1.00 91.31 85 LEU A C 1
ATOM 691 O O . LEU A 1 85 ? 7.957 6.505 -1.018 1.00 91.31 85 LEU A O 1
ATOM 695 N N . LEU A 1 86 ? 8.345 4.920 0.525 1.00 91.69 86 LEU A N 1
ATOM 696 C CA . LEU A 1 86 ? 8.926 3.960 -0.419 1.00 91.69 86 LEU A CA 1
ATOM 697 C C . LEU A 1 86 ? 7.900 3.505 -1.465 1.00 91.69 86 LEU A C 1
ATOM 699 O O . LEU A 1 86 ? 8.215 3.483 -2.655 1.00 91.69 86 LEU A O 1
ATOM 703 N N . SER A 1 87 ? 6.673 3.197 -1.039 1.00 89.25 87 SER A N 1
ATOM 704 C CA . SER A 1 87 ? 5.579 2.829 -1.940 1.00 89.25 87 SER A CA 1
ATOM 705 C C . SER A 1 87 ? 5.221 3.976 -2.888 1.00 89.25 87 SER A C 1
ATOM 707 O O . SER A 1 87 ? 5.112 3.756 -4.091 1.00 89.25 87 SER A O 1
ATOM 709 N N . LEU A 1 88 ? 5.123 5.214 -2.388 1.00 90.38 88 LEU A N 1
ATOM 710 C CA . LEU A 1 88 ? 4.837 6.391 -3.210 1.00 90.38 88 LEU A CA 1
ATOM 711 C C . LEU A 1 88 ? 5.922 6.622 -4.266 1.00 90.38 88 LEU A C 1
ATOM 713 O O . LEU A 1 88 ? 5.596 6.856 -5.427 1.00 90.38 88 LEU A O 1
ATOM 717 N N . LEU A 1 89 ? 7.200 6.510 -3.892 1.00 90.94 89 LEU A N 1
ATOM 718 C CA . LEU A 1 89 ? 8.312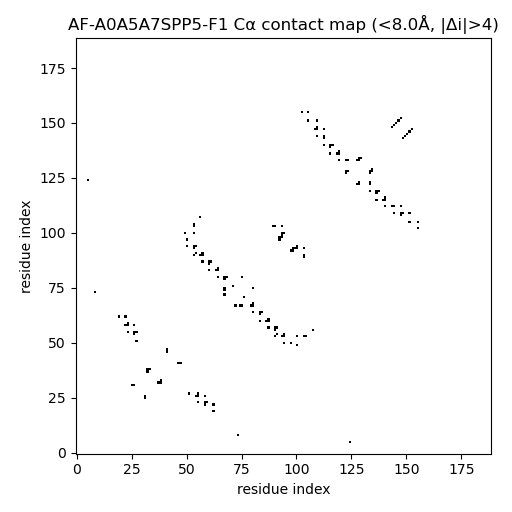 6.633 -4.837 1.00 90.94 89 LEU A CA 1
ATOM 719 C C . LEU A 1 89 ? 8.278 5.537 -5.909 1.00 90.94 89 LEU A C 1
ATOM 721 O O . LEU A 1 89 ? 8.493 5.837 -7.080 1.00 90.94 89 LEU A O 1
ATOM 725 N N . ALA A 1 90 ? 7.976 4.290 -5.539 1.00 88.00 90 ALA A N 1
ATOM 726 C CA . ALA A 1 90 ? 7.889 3.177 -6.485 1.00 88.00 90 ALA A CA 1
ATOM 727 C C . ALA A 1 90 ? 6.723 3.338 -7.478 1.00 88.00 90 ALA A C 1
ATOM 729 O O . ALA A 1 90 ? 6.910 3.172 -8.685 1.00 88.00 90 ALA A O 1
ATOM 730 N N . VAL A 1 91 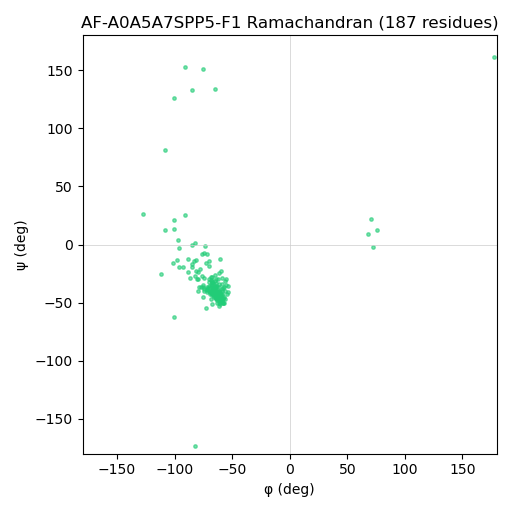? 5.534 3.709 -6.992 1.00 87.81 91 VAL A N 1
ATOM 731 C CA . VAL A 1 91 ? 4.345 3.918 -7.837 1.00 87.81 91 VAL A CA 1
ATOM 732 C C . VAL A 1 91 ? 4.532 5.154 -8.729 1.00 87.81 91 VAL A C 1
ATOM 734 O O . VAL A 1 91 ? 4.238 5.092 -9.922 1.00 87.81 91 VAL A O 1
ATOM 737 N N . ALA A 1 92 ? 5.091 6.249 -8.198 1.00 86.25 92 ALA A N 1
ATOM 738 C CA . ALA A 1 92 ? 5.412 7.442 -8.983 1.00 86.25 92 ALA A CA 1
ATOM 739 C C . ALA A 1 92 ? 6.493 7.167 -10.039 1.00 86.25 92 ALA A C 1
ATOM 741 O O . ALA A 1 92 ? 6.406 7.675 -11.154 1.00 86.25 92 ALA A O 1
ATOM 742 N N . TYR A 1 93 ? 7.487 6.330 -9.732 1.00 84.44 93 TYR A N 1
ATOM 743 C CA . TYR A 1 93 ? 8.478 5.903 -10.716 1.00 84.44 93 TYR A CA 1
ATOM 744 C C . TYR A 1 93 ? 7.821 5.137 -11.871 1.00 84.44 93 TYR A C 1
ATOM 746 O O . TYR A 1 93 ? 8.017 5.516 -13.023 1.00 84.44 93 TYR A O 1
ATOM 754 N N . ALA A 1 94 ? 6.987 4.132 -11.577 1.00 83.12 94 ALA A N 1
ATOM 755 C CA . ALA A 1 94 ? 6.281 3.354 -12.602 1.00 83.12 94 ALA A CA 1
ATOM 756 C C . ALA A 1 94 ? 5.320 4.208 -13.453 1.00 83.12 94 ALA A C 1
ATOM 758 O O . ALA A 1 94 ? 5.092 3.931 -14.631 1.00 83.12 94 ALA A O 1
ATOM 759 N N . MET A 1 95 ? 4.769 5.268 -12.860 1.00 81.06 95 MET A N 1
ATOM 760 C CA . MET A 1 95 ? 3.952 6.263 -13.552 1.00 81.06 95 MET A CA 1
ATOM 761 C C . MET A 1 95 ? 4.775 7.106 -14.535 1.00 81.06 95 MET A C 1
ATOM 763 O O . MET A 1 95 ? 4.344 7.308 -15.667 1.00 81.06 95 MET A O 1
ATOM 767 N N . LEU A 1 96 ? 5.942 7.603 -14.108 1.00 77.12 96 LEU A N 1
ATOM 768 C CA . LEU A 1 96 ? 6.780 8.505 -14.905 1.00 77.12 96 LEU A CA 1
ATOM 769 C C . LEU A 1 96 ? 7.527 7.788 -16.031 1.00 77.12 96 LEU A C 1
ATOM 771 O O . LEU A 1 96 ? 7.717 8.367 -17.097 1.00 77.12 96 LEU A O 1
ATOM 775 N N . THR A 1 97 ? 7.974 6.553 -15.800 1.00 76.69 97 THR A N 1
ATOM 776 C CA . THR A 1 97 ? 8.751 5.792 -16.790 1.00 76.69 97 THR A CA 1
ATOM 777 C C . THR A 1 97 ? 7.885 4.899 -17.670 1.00 76.69 97 THR A C 1
ATOM 779 O O . THR A 1 97 ? 8.337 4.479 -18.728 1.00 76.69 97 THR A O 1
ATOM 782 N N . GLY A 1 98 ? 6.656 4.589 -17.244 1.00 72.12 98 GLY A N 1
ATOM 783 C CA . GLY A 1 98 ? 5.822 3.569 -17.882 1.00 72.12 98 GLY A CA 1
ATOM 784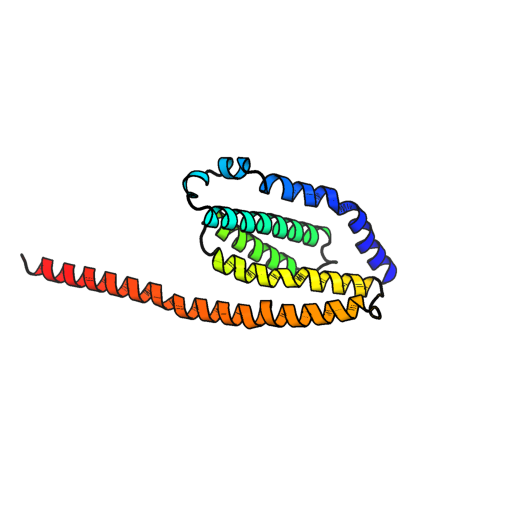 C C . GLY A 1 98 ? 6.300 2.134 -17.627 1.00 72.12 98 GLY A C 1
ATOM 785 O O . GLY A 1 98 ? 5.633 1.185 -18.035 1.00 72.12 9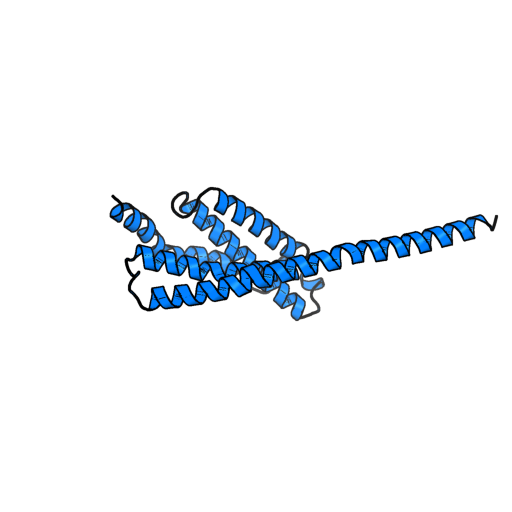8 GLY A O 1
ATOM 786 N N . GLU A 1 99 ? 7.416 1.960 -16.919 1.00 76.50 99 GLU A N 1
ATOM 787 C CA . GLU A 1 99 ? 8.035 0.668 -16.649 1.00 76.50 99 GLU A CA 1
ATOM 788 C C . GLU A 1 99 ? 7.517 0.057 -15.344 1.00 76.50 99 GLU A C 1
ATOM 790 O O . GLU A 1 99 ? 7.108 0.746 -14.410 1.00 76.50 99 GLU A O 1
ATOM 795 N N . GLY A 1 100 ? 7.532 -1.274 -15.253 1.00 80.50 100 GLY A N 1
ATOM 796 C CA . GLY A 1 100 ? 7.178 -1.977 -14.014 1.00 80.50 100 GLY A CA 1
ATOM 797 C C . GLY A 1 100 ? 5.702 -1.878 -13.599 1.00 80.50 100 GLY A C 1
ATOM 798 O O . GLY A 1 100 ? 5.352 -2.344 -12.516 1.00 80.50 100 GLY A O 1
ATOM 799 N N . GLN A 1 101 ? 4.819 -1.344 -14.453 1.00 79.81 101 GLN A N 1
ATOM 800 C CA . GLN A 1 101 ? 3.384 -1.193 -14.172 1.00 79.81 101 GLN A CA 1
ATOM 801 C C . GLN A 1 101 ? 2.727 -2.512 -13.744 1.00 79.81 101 GLN A C 1
ATOM 803 O O . GLN A 1 101 ? 1.966 -2.536 -12.782 1.00 79.81 101 GLN A O 1
ATOM 808 N N . LEU A 1 102 ? 3.074 -3.631 -14.392 1.00 81.81 102 LEU A N 1
ATOM 809 C CA . LEU A 1 102 ? 2.566 -4.961 -14.037 1.00 81.81 102 LEU A CA 1
ATOM 810 C C . LEU A 1 102 ? 2.875 -5.339 -12.577 1.00 81.81 102 LEU A C 1
ATOM 812 O O . LEU A 1 102 ? 1.993 -5.816 -11.863 1.00 81.81 102 LEU A O 1
ATOM 816 N N . TYR A 1 103 ? 4.108 -5.111 -12.120 1.00 84.94 103 TYR A N 1
ATOM 817 C CA . TYR A 1 103 ? 4.509 -5.406 -10.743 1.00 84.94 103 TYR A CA 1
ATOM 818 C C . TYR A 1 103 ? 3.884 -4.421 -9.755 1.00 84.94 103 TYR A C 1
ATOM 820 O O . TYR A 1 103 ? 3.439 -4.834 -8.684 1.00 84.94 103 TYR A O 1
ATOM 828 N N . THR A 1 104 ? 3.756 -3.150 -10.145 1.00 87.50 104 THR A N 1
ATOM 829 C CA . THR A 1 104 ? 3.001 -2.145 -9.389 1.00 87.50 104 THR A CA 1
ATOM 830 C C . THR A 1 104 ? 1.561 -2.600 -9.162 1.00 87.50 104 THR A C 1
ATOM 832 O O . THR A 1 104 ? 1.102 -2.594 -8.024 1.00 87.50 104 THR A O 1
ATOM 835 N N . TYR A 1 105 ? 0.868 -3.099 -10.189 1.00 83.50 105 TYR A N 1
ATOM 836 C CA . TYR A 1 105 ? -0.488 -3.639 -10.045 1.00 83.50 105 TYR A CA 1
ATOM 837 C C . TYR A 1 105 ? -0.570 -4.824 -9.091 1.00 83.50 105 TYR A C 1
ATOM 839 O O . TYR A 1 105 ? -1.482 -4.887 -8.268 1.00 83.50 105 TYR A O 1
ATOM 847 N N . MET A 1 106 ? 0.383 -5.752 -9.160 1.00 84.62 106 MET A N 1
ATOM 848 C CA . MET A 1 106 ? 0.423 -6.885 -8.232 1.00 84.62 106 MET A CA 1
ATOM 849 C C . MET A 1 106 ? 0.589 -6.419 -6.780 1.00 84.62 106 MET A C 1
ATOM 851 O O . MET A 1 106 ? -0.099 -6.913 -5.888 1.00 84.62 106 MET A O 1
ATOM 855 N N . VAL A 1 107 ? 1.442 -5.424 -6.533 1.00 88.12 107 VAL A N 1
ATOM 856 C CA . VAL A 1 107 ? 1.598 -4.841 -5.194 1.00 88.12 107 VAL A CA 1
ATOM 857 C C . VAL A 1 107 ? 0.333 -4.082 -4.769 1.00 88.12 107 VAL A C 1
ATOM 859 O O . VAL A 1 107 ? -0.131 -4.275 -3.645 1.00 88.12 107 VAL A O 1
ATOM 862 N N . LEU A 1 108 ? -0.292 -3.309 -5.662 1.00 85.25 108 LEU A N 1
ATOM 863 C CA . LEU A 1 108 ? -1.542 -2.583 -5.392 1.00 85.25 108 LEU A CA 1
ATOM 864 C C . LEU A 1 108 ? -2.707 -3.520 -5.044 1.00 85.25 108 LEU A C 1
ATOM 866 O O . LEU A 1 108 ? -3.486 -3.215 -4.144 1.00 85.25 108 LEU A O 1
ATOM 870 N N . ILE A 1 109 ? -2.802 -4.697 -5.671 1.00 84.69 109 ILE A N 1
ATOM 871 C CA . ILE A 1 109 ? -3.796 -5.718 -5.295 1.00 84.69 109 ILE A CA 1
ATOM 872 C C . ILE A 1 109 ? -3.621 -6.128 -3.828 1.00 84.69 109 ILE A C 1
ATOM 874 O O . ILE A 1 109 ? -4.607 -6.301 -3.112 1.00 84.69 109 ILE A O 1
ATOM 878 N N . SER A 1 110 ? -2.385 -6.237 -3.343 1.00 84.00 110 SER A N 1
ATOM 879 C CA . SER A 1 110 ? -2.135 -6.545 -1.933 1.00 84.00 110 SER A CA 1
ATOM 880 C C . SER A 1 110 ? -2.554 -5.407 -0.992 1.00 84.00 110 SER A C 1
ATOM 882 O O . SER A 1 110 ? -3.041 -5.673 0.112 1.00 84.00 110 SER A O 1
ATOM 884 N N . GLU A 1 111 ? -2.470 -4.157 -1.450 1.00 84.88 111 GLU A N 1
ATOM 885 C CA . GLU A 1 111 ? -2.904 -2.973 -0.701 1.00 84.88 111 GLU A CA 1
ATOM 886 C C . GLU A 1 111 ? -4.428 -2.922 -0.527 1.00 84.88 111 GLU A C 1
ATOM 888 O O . GLU A 1 111 ? -4.925 -2.487 0.510 1.00 84.88 111 GLU A O 1
ATOM 893 N N . THR A 1 112 ? -5.201 -3.503 -1.453 1.00 81.88 112 THR A N 1
ATOM 894 C CA . THR A 1 112 ? -6.673 -3.593 -1.313 1.00 81.88 112 THR A CA 1
ATOM 895 C C . THR A 1 112 ? -7.139 -4.384 -0.082 1.00 81.88 112 THR A C 1
ATOM 897 O O . THR A 1 112 ? -8.306 -4.310 0.307 1.00 81.88 112 THR A O 1
ATOM 900 N N . THR A 1 113 ? -6.239 -5.118 0.583 1.00 83.06 113 THR A N 1
ATOM 901 C CA . THR A 1 113 ? -6.531 -5.803 1.854 1.00 83.06 113 THR A CA 1
ATOM 902 C C . THR A 1 113 ? -6.524 -4.862 3.067 1.00 83.06 113 THR A C 1
ATOM 904 O O . THR A 1 113 ? -7.156 -5.167 4.085 1.00 83.06 113 THR A O 1
ATOM 907 N N . THR A 1 114 ? -5.867 -3.702 2.965 1.00 84.06 114 THR A N 1
ATOM 908 C CA . THR A 1 114 ? -5.673 -2.732 4.053 1.00 84.06 114 THR A CA 1
ATOM 909 C C . THR A 1 114 ? -6.975 -2.053 4.514 1.00 84.06 114 THR A C 1
ATOM 911 O O . THR A 1 114 ? -7.202 -2.002 5.728 1.00 84.06 114 THR A O 1
ATOM 914 N N . PRO A 1 115 ? -7.915 -1.639 3.632 1.00 79.81 115 PRO A N 1
ATOM 915 C CA . PRO A 1 115 ? -9.225 -1.129 4.052 1.00 79.81 115 PRO A CA 1
ATOM 916 C C . PRO A 1 115 ? -10.001 -2.103 4.947 1.00 79.81 115 PRO A C 1
ATOM 918 O O . PRO A 1 115 ? -10.683 -1.686 5.884 1.00 79.81 115 PRO A O 1
ATOM 921 N N . GLY A 1 116 ? -9.862 -3.413 4.709 1.00 82.69 116 GLY A N 1
ATOM 922 C CA . GLY A 1 116 ? -10.462 -4.446 5.553 1.00 82.69 116 GLY A CA 1
ATOM 923 C C . GLY A 1 116 ? -9.923 -4.400 6.984 1.00 82.69 116 GLY A C 1
ATOM 924 O O . GLY A 1 116 ? -10.708 -4.425 7.937 1.00 82.69 116 GLY A O 1
ATOM 925 N N . ILE A 1 117 ? -8.601 -4.276 7.132 1.00 85.69 117 ILE A N 1
ATOM 926 C CA . ILE A 1 117 ? -7.911 -4.166 8.426 1.00 85.69 117 ILE A CA 1
ATOM 927 C C . ILE A 1 117 ? -8.320 -2.872 9.144 1.00 85.69 117 ILE A C 1
ATOM 929 O O . ILE A 1 117 ? -8.682 -2.921 10.323 1.00 85.69 117 ILE A O 1
ATOM 933 N N . ASN A 1 118 ? -8.357 -1.744 8.430 1.00 83.19 118 ASN A N 1
ATOM 934 C CA . ASN A 1 118 ? -8.782 -0.451 8.978 1.00 83.19 118 ASN A CA 1
ATOM 935 C C . ASN A 1 118 ? -10.237 -0.490 9.469 1.00 83.19 118 ASN A C 1
ATOM 937 O O . ASN A 1 118 ? -10.533 -0.050 10.582 1.00 83.19 118 ASN A O 1
ATOM 941 N N . LEU A 1 119 ? -11.142 -1.107 8.701 1.00 80.56 119 LEU A N 1
ATOM 942 C CA . LEU A 1 119 ? -12.532 -1.313 9.116 1.00 80.56 119 LEU A CA 1
ATOM 943 C C . LEU A 1 119 ? -12.626 -2.183 10.378 1.00 80.56 119 LEU A C 1
ATOM 945 O O . LEU A 1 119 ? -13.417 -1.898 11.279 1.00 80.56 119 LEU A O 1
ATOM 949 N N . ARG A 1 120 ? -11.801 -3.230 10.481 1.00 84.94 120 ARG A N 1
ATOM 950 C CA . ARG A 1 120 ? -11.754 -4.083 11.675 1.00 84.94 120 ARG A CA 1
ATOM 951 C C . ARG A 1 120 ? -11.328 -3.305 12.912 1.00 84.94 120 ARG A C 1
ATOM 953 O O . ARG A 1 120 ? -11.939 -3.466 13.969 1.00 84.94 120 ARG A O 1
ATOM 960 N N . TRP A 1 121 ? -10.287 -2.484 12.780 1.00 85.00 121 TRP A N 1
ATOM 961 C CA . TRP A 1 121 ? -9.794 -1.625 13.853 1.00 85.00 121 TRP A CA 1
ATOM 962 C C . TRP A 1 121 ? -10.843 -0.591 14.275 1.00 85.00 121 TRP A C 1
ATOM 964 O O . TRP A 1 121 ? -11.048 -0.375 15.472 1.00 85.00 121 TRP A O 1
ATOM 974 N N . TYR A 1 122 ? -11.575 -0.020 13.315 1.00 82.19 122 TYR A N 1
ATOM 975 C CA . TYR A 1 122 ? -12.681 0.891 13.600 1.00 82.19 122 TYR A CA 1
ATOM 976 C C . TYR A 1 122 ? -13.790 0.197 14.408 1.00 82.19 122 TYR A C 1
ATOM 978 O O . TYR A 1 122 ? -14.205 0.696 15.454 1.00 82.19 122 TYR A O 1
ATOM 986 N N . LEU A 1 123 ? -14.212 -1.001 13.986 1.00 80.25 123 LEU A N 1
ATOM 987 C CA . LEU A 1 123 ? -15.218 -1.800 14.697 1.00 80.25 123 LEU A CA 1
ATOM 988 C C . LEU A 1 123 ? -14.755 -2.228 16.101 1.00 80.25 123 LEU A C 1
ATOM 990 O O . LEU A 1 123 ? -15.566 -2.273 17.027 1.00 80.25 123 LEU A O 1
ATOM 994 N N . ASP A 1 124 ? -13.468 -2.542 16.273 1.00 84.19 124 ASP A N 1
ATOM 995 C CA . ASP A 1 124 ? -12.865 -2.815 17.584 1.00 84.19 124 ASP A CA 1
ATOM 996 C C . ASP A 1 124 ? -12.975 -1.584 18.496 1.00 84.19 124 ASP A C 1
ATOM 998 O O . ASP A 1 124 ? -13.543 -1.657 19.590 1.00 84.19 124 ASP A O 1
ATOM 1002 N N . THR A 1 125 ? -12.515 -0.437 17.998 1.00 78.19 125 THR A N 1
ATOM 1003 C CA . THR A 1 125 ? -12.475 0.831 18.737 1.00 78.19 125 THR A CA 1
ATOM 1004 C C . THR A 1 125 ? -13.874 1.332 19.106 1.00 78.19 125 THR A C 1
ATOM 1006 O O . THR A 1 125 ? -14.064 1.871 20.197 1.00 78.19 125 THR A O 1
ATOM 1009 N N . ALA A 1 126 ? -14.876 1.076 18.260 1.00 82.06 126 ALA A N 1
ATOM 1010 C CA . ALA A 1 126 ? -16.290 1.340 18.538 1.00 82.06 126 ALA A CA 1
ATOM 1011 C C . ALA A 1 126 ? -16.926 0.357 19.548 1.00 82.06 126 ALA A C 1
ATOM 1013 O O . ALA A 1 126 ? -18.111 0.466 19.860 1.00 82.06 126 ALA A O 1
ATOM 1014 N N . GLY A 1 127 ? -16.179 -0.631 20.056 1.00 86.94 127 GLY A N 1
ATOM 1015 C CA . GLY A 1 127 ? -16.681 -1.641 20.993 1.00 86.94 127 GLY A CA 1
ATOM 1016 C C . GLY A 1 127 ? -17.547 -2.727 20.341 1.00 86.94 127 GLY A C 1
ATOM 1017 O O . GLY A 1 127 ? -18.187 -3.515 21.040 1.00 86.94 127 GLY A O 1
ATOM 1018 N N . MET A 1 128 ? -17.557 -2.826 19.009 1.00 85.19 128 MET A N 1
ATOM 1019 C CA . MET A 1 128 ? -18.447 -3.697 18.229 1.00 85.19 128 MET A CA 1
ATOM 1020 C C . MET A 1 128 ? -17.870 -5.097 17.947 1.00 85.19 128 MET A C 1
ATOM 1022 O O . MET A 1 128 ? -18.294 -5.768 17.002 1.00 85.19 128 MET A O 1
ATOM 1026 N N . LYS A 1 129 ? -16.948 -5.601 18.780 1.00 85.62 129 LYS A N 1
ATOM 1027 C CA . LYS A 1 129 ? -16.296 -6.920 18.590 1.00 85.62 129 LYS A CA 1
ATOM 1028 C C . LYS A 1 129 ? -17.257 -8.102 18.494 1.00 85.62 129 LYS A C 1
ATOM 1030 O O . LYS A 1 129 ? -16.956 -9.090 17.836 1.00 85.62 129 LYS A O 1
ATOM 1035 N N . LYS A 1 130 ? -18.401 -8.019 19.176 1.00 85.62 130 LYS A N 1
ATOM 1036 C CA . LYS A 1 130 ? -19.414 -9.087 19.213 1.00 85.62 130 LYS A CA 1
ATOM 1037 C C . LYS A 1 130 ? -20.387 -9.036 18.027 1.00 85.62 130 LYS A C 1
ATOM 1039 O O . LYS A 1 130 ? -21.301 -9.851 17.955 1.00 85.62 130 LYS A O 1
ATOM 1044 N N . SER A 1 131 ? -20.236 -8.069 17.121 1.00 88.50 131 SER A N 1
ATOM 1045 C CA . SER A 1 131 ? -21.126 -7.912 15.972 1.00 88.50 131 SER A CA 1
ATOM 1046 C C . SER A 1 131 ? -20.850 -8.955 14.883 1.00 88.50 131 SER A C 1
ATOM 1048 O O . SER A 1 131 ? -19.714 -9.384 14.672 1.00 88.50 131 SER A O 1
ATOM 1050 N N . LYS A 1 132 ? -21.893 -9.310 14.121 1.00 89.94 132 LYS A N 1
ATOM 1051 C CA . LYS A 1 132 ? -21.752 -10.141 12.913 1.00 89.94 132 LYS A CA 1
ATOM 1052 C C . LYS A 1 132 ? -20.823 -9.486 11.880 1.00 89.94 132 LYS A C 1
ATOM 1054 O O . LYS A 1 132 ? -20.070 -10.190 11.219 1.00 89.94 132 LYS A O 1
ATOM 1059 N N . ALA A 1 133 ? -20.828 -8.151 11.796 1.00 85.56 133 ALA A N 1
ATOM 1060 C CA . ALA A 1 133 ? -19.948 -7.384 10.914 1.00 85.56 133 ALA A CA 1
A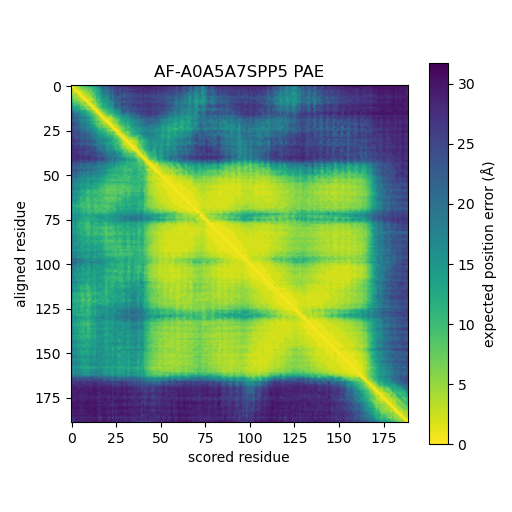TOM 1061 C C . ALA A 1 133 ? -18.461 -7.613 11.234 1.00 85.56 133 ALA A C 1
ATOM 1063 O O . ALA A 1 133 ? -17.674 -7.848 10.322 1.00 85.56 133 ALA A O 1
ATOM 1064 N N . TYR A 1 134 ? -18.083 -7.634 12.518 1.00 88.44 134 TYR A N 1
ATOM 1065 C CA . TYR A 1 134 ? -16.707 -7.914 12.943 1.00 88.44 134 TYR A CA 1
ATOM 1066 C C . TYR A 1 134 ? -16.267 -9.348 12.603 1.00 88.44 134 TYR A C 1
ATOM 1068 O O . TYR A 1 134 ? -15.119 -9.572 12.212 1.00 88.44 134 TYR A O 1
ATOM 1076 N N . LEU A 1 135 ? -17.172 -10.327 12.713 1.00 91.50 135 LEU A N 1
ATOM 1077 C CA . LEU A 1 135 ? -16.887 -11.713 12.331 1.00 91.50 135 LEU A CA 1
ATOM 1078 C C . LEU A 1 135 ? -16.699 -11.855 10.813 1.00 91.50 135 LEU A C 1
ATOM 1080 O O . LEU A 1 135 ? -15.678 -12.382 10.378 1.00 91.50 135 LEU A O 1
ATOM 1084 N N . ILE A 1 136 ? -17.647 -11.346 10.019 1.00 92.19 136 ILE A N 1
ATOM 1085 C CA . ILE A 1 136 ? -17.608 -11.421 8.548 1.00 92.19 136 ILE A CA 1
ATOM 1086 C C . ILE A 1 136 ? -16.367 -10.711 8.006 1.00 92.19 136 ILE A C 1
ATOM 1088 O O . ILE A 1 136 ? -15.640 -11.289 7.203 1.00 92.19 136 ILE A O 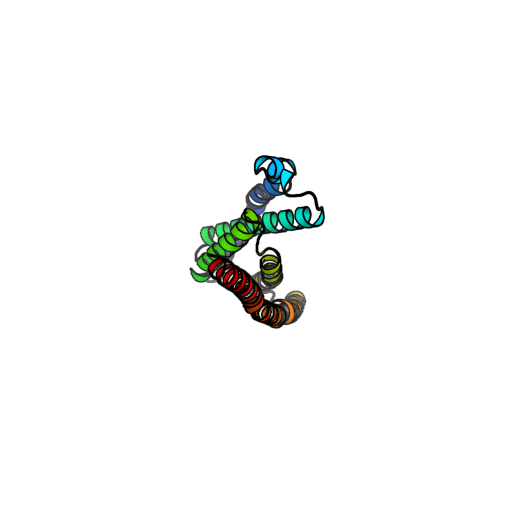1
ATOM 1092 N N . ASN A 1 137 ? -16.073 -9.501 8.490 1.00 90.62 137 ASN A N 1
ATOM 1093 C CA . ASN A 1 137 ? -14.864 -8.770 8.116 1.00 90.62 137 ASN A CA 1
ATOM 1094 C C . ASN A 1 137 ? -13.593 -9.593 8.407 1.00 90.62 137 ASN A C 1
ATOM 1096 O O . ASN A 1 137 ? -12.702 -9.643 7.568 1.00 90.62 137 ASN A O 1
ATOM 1100 N N . GLY A 1 138 ? -13.535 -10.305 9.539 1.00 90.19 138 GLY A N 1
ATOM 1101 C CA . GLY A 1 138 ? -12.405 -11.182 9.862 1.00 90.19 138 GLY A CA 1
ATOM 1102 C C . GLY A 1 138 ? -12.227 -12.339 8.878 1.00 90.19 138 GLY A C 1
ATOM 1103 O O . GLY A 1 138 ? -11.106 -12.609 8.453 1.00 90.19 138 GLY A O 1
ATOM 1104 N N . ILE A 1 139 ? -13.325 -12.987 8.481 1.00 94.06 139 ILE A N 1
ATOM 1105 C CA . ILE A 1 139 ? -13.305 -14.073 7.489 1.00 94.06 139 ILE A CA 1
ATOM 1106 C C . ILE A 1 139 ? -12.839 -13.543 6.127 1.00 94.06 139 ILE A C 1
ATOM 1108 O O . ILE A 1 139 ? -11.974 -14.143 5.494 1.00 94.06 139 ILE A O 1
ATOM 1112 N N . VAL A 1 140 ? -13.369 -12.396 5.693 1.00 90.62 140 VAL A N 1
ATOM 1113 C CA . VAL A 1 140 ? -12.986 -11.767 4.420 1.00 90.62 140 VAL A CA 1
ATOM 1114 C C . VAL A 1 140 ? -11.504 -11.393 4.415 1.00 90.62 140 VAL A C 1
ATOM 1116 O O . VAL A 1 140 ? -10.809 -11.736 3.463 1.00 90.62 140 VAL A O 1
ATOM 1119 N N . ILE A 1 141 ? -10.998 -10.760 5.481 1.00 89.56 141 ILE A N 1
ATOM 1120 C CA . ILE A 1 141 ? -9.570 -10.417 5.601 1.00 89.56 141 ILE A CA 1
ATOM 1121 C C . ILE A 1 141 ? -8.705 -11.670 5.519 1.00 89.56 141 ILE A C 1
ATOM 1123 O O . ILE A 1 141 ? -7.687 -11.643 4.839 1.00 89.56 141 ILE A O 1
ATOM 1127 N N . PHE A 1 142 ? -9.096 -12.764 6.176 1.00 92.62 142 PHE A N 1
ATOM 1128 C CA . PHE A 1 142 ? -8.322 -14.004 6.157 1.00 92.62 142 PHE A CA 1
ATOM 1129 C C . PHE A 1 142 ? -8.122 -14.537 4.730 1.00 92.62 142 PHE A C 1
ATOM 1131 O O . PHE A 1 142 ? -6.989 -14.787 4.314 1.00 92.62 142 PHE A O 1
ATOM 1138 N N . PHE A 1 143 ? -9.204 -14.655 3.955 1.00 92.69 143 PHE A N 1
ATOM 1139 C CA . PHE A 1 143 ? -9.114 -15.126 2.570 1.00 92.69 143 PHE A CA 1
ATOM 1140 C C . PHE A 1 143 ? -8.418 -14.117 1.654 1.00 92.69 143 PHE A C 1
ATOM 1142 O O . PHE A 1 143 ? -7.569 -14.507 0.852 1.00 92.69 143 PHE A O 1
ATOM 1149 N N . ALA A 1 144 ? -8.731 -12.827 1.794 1.00 87.81 144 ALA A N 1
ATOM 1150 C CA . ALA A 1 144 ? -8.099 -11.774 1.010 1.00 87.81 144 ALA A CA 1
ATOM 1151 C C . ALA A 1 144 ? -6.583 -11.729 1.255 1.00 87.81 144 ALA A C 1
ATOM 1153 O O . ALA A 1 144 ? -5.811 -11.622 0.308 1.00 87.81 144 ALA A O 1
ATOM 1154 N N . TRP A 1 145 ? -6.142 -11.894 2.503 1.00 90.94 145 TRP A N 1
ATOM 1155 C CA . TRP A 1 145 ? -4.729 -11.961 2.865 1.00 90.94 145 TRP A CA 1
ATOM 1156 C C . TRP A 1 145 ? -4.035 -13.186 2.257 1.00 90.94 145 TRP A C 1
ATOM 1158 O O . TRP A 1 145 ? -2.970 -13.046 1.656 1.00 90.94 145 TRP A O 1
ATOM 1168 N N . LEU A 1 146 ? -4.646 -14.374 2.336 1.00 91.31 146 LEU A N 1
ATOM 1169 C CA . LEU A 1 146 ? -4.075 -15.590 1.747 1.00 91.31 146 LEU A CA 1
ATOM 1170 C C . LEU A 1 146 ? -3.853 -15.431 0.235 1.00 91.31 146 LEU A C 1
ATOM 1172 O O . LEU A 1 146 ? -2.777 -15.734 -0.277 1.00 91.31 146 LEU A O 1
ATOM 1176 N N . VAL A 1 147 ? -4.851 -14.919 -0.483 1.00 89.00 147 VAL A N 1
ATOM 1177 C CA . VAL A 1 147 ? -4.768 -14.765 -1.940 1.00 89.00 147 VAL A CA 1
ATOM 1178 C C . VAL A 1 147 ? -3.829 -13.619 -2.321 1.00 89.00 147 VAL A C 1
ATOM 1180 O O . VAL A 1 147 ? -2.876 -13.828 -3.069 1.00 89.00 147 VAL A O 1
ATOM 1183 N N . ALA A 1 148 ? -4.062 -12.417 -1.793 1.00 85.19 148 ALA A N 1
ATOM 1184 C CA . ALA A 1 148 ? -3.387 -11.204 -2.248 1.00 85.19 148 ALA A CA 1
ATOM 1185 C C . ALA A 1 148 ? -1.986 -11.003 -1.652 1.00 85.19 148 ALA A C 1
ATOM 1187 O O . ALA A 1 148 ? -1.180 -10.292 -2.244 1.00 85.19 148 ALA A O 1
ATOM 1188 N N . ARG A 1 149 ? -1.671 -11.597 -0.492 1.00 84.56 149 ARG A N 1
ATOM 1189 C CA . ARG A 1 149 ? -0.358 -11.427 0.161 1.00 84.56 149 ARG A CA 1
ATOM 1190 C C . ARG A 1 149 ? 0.500 -12.687 0.181 1.00 84.56 149 ARG A C 1
ATOM 1192 O O . ARG A 1 149 ? 1.714 -12.546 0.219 1.00 84.56 149 ARG A O 1
ATOM 1199 N N . ILE A 1 150 ? -0.077 -13.890 0.115 1.00 91.06 150 ILE A N 1
ATOM 1200 C CA . ILE A 1 150 ? 0.709 -15.138 0.081 1.00 91.06 150 ILE A CA 1
ATOM 1201 C C . ILE A 1 150 ? 0.808 -15.682 -1.339 1.00 91.06 150 ILE A C 1
ATOM 1203 O O . ILE A 1 150 ? 1.906 -15.740 -1.889 1.00 91.06 150 ILE A O 1
ATOM 1207 N N . LEU A 1 151 ? -0.318 -16.037 -1.965 1.00 91.75 151 LEU A N 1
ATOM 1208 C CA . LEU A 1 151 ? -0.301 -16.625 -3.310 1.00 91.75 151 LEU A CA 1
ATOM 1209 C C . LEU A 1 151 ? 0.249 -15.647 -4.355 1.00 91.75 151 LEU A C 1
ATOM 1211 O O . LEU A 1 151 ? 1.113 -16.016 -5.150 1.00 91.75 151 LEU A O 1
ATOM 1215 N N . LEU A 1 152 ? -0.208 -14.395 -4.320 1.00 89.12 152 LEU A N 1
ATOM 1216 C CA . LEU A 1 152 ? 0.226 -13.371 -5.268 1.00 89.12 152 LEU A CA 1
ATOM 1217 C C . LEU A 1 152 ? 1.718 -13.040 -5.139 1.00 89.12 152 LEU A C 1
ATOM 1219 O O . LEU A 1 152 ? 2.392 -12.916 -6.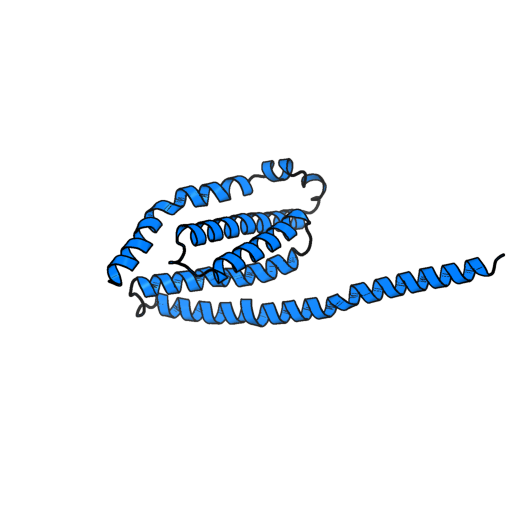155 1.00 89.12 152 LEU A O 1
ATOM 1223 N N . PHE A 1 153 ? 2.259 -12.943 -3.919 1.00 86.88 153 PHE A N 1
ATOM 1224 C CA . PHE A 1 153 ? 3.693 -12.692 -3.731 1.00 86.88 153 PHE A CA 1
ATOM 1225 C C . PHE A 1 153 ? 4.545 -13.903 -4.105 1.00 86.88 153 PHE A C 1
ATOM 1227 O O . PHE A 1 153 ? 5.596 -13.722 -4.713 1.00 86.88 153 PHE A O 1
ATOM 1234 N N . MET A 1 154 ? 4.096 -15.134 -3.819 1.00 91.44 154 MET A N 1
ATOM 1235 C CA . MET A 1 154 ? 4.775 -16.332 -4.330 1.00 91.44 154 MET A CA 1
ATOM 1236 C C . MET A 1 154 ? 4.851 -16.310 -5.858 1.00 91.44 154 MET A C 1
ATOM 1238 O O . MET A 1 154 ? 5.918 -16.551 -6.420 1.00 91.44 154 MET A O 1
ATOM 1242 N N . TYR A 1 155 ? 3.744 -15.968 -6.523 1.00 91.12 155 TYR A N 1
ATOM 1243 C CA . TYR A 1 155 ? 3.718 -15.802 -7.972 1.00 91.12 155 TYR A CA 1
ATOM 1244 C C . TYR A 1 155 ? 4.646 -14.676 -8.443 1.00 91.12 155 TYR A C 1
ATOM 1246 O O . TYR A 1 155 ? 5.420 -14.887 -9.371 1.00 91.12 155 TYR A O 1
ATOM 1254 N N . LEU A 1 156 ? 4.618 -13.508 -7.795 1.00 89.25 156 LEU A N 1
ATOM 1255 C CA . LEU A 1 156 ? 5.465 -12.367 -8.144 1.00 89.25 156 LEU A CA 1
ATOM 1256 C C . LEU A 1 156 ? 6.949 -12.733 -8.061 1.00 89.25 156 LEU A C 1
ATOM 1258 O O . LEU A 1 156 ? 7.682 -12.510 -9.021 1.00 89.25 156 LEU A O 1
ATOM 1262 N N . PHE A 1 157 ? 7.392 -13.338 -6.957 1.00 88.69 157 PHE A N 1
ATOM 1263 C CA . PHE A 1 157 ? 8.790 -13.746 -6.801 1.00 88.69 157 PHE A CA 1
ATOM 1264 C C . PHE A 1 157 ? 9.187 -14.836 -7.795 1.00 88.69 157 PHE A C 1
ATOM 1266 O O . PHE A 1 157 ? 10.281 -14.774 -8.352 1.00 88.69 157 PHE A O 1
ATOM 1273 N N . TYR A 1 158 ? 8.302 -15.799 -8.059 1.00 90.00 158 TYR A N 1
ATOM 1274 C CA . TYR A 1 158 ? 8.527 -16.818 -9.082 1.00 90.00 158 TYR A CA 1
ATOM 1275 C C . TYR A 1 158 ? 8.663 -16.203 -10.482 1.00 90.00 158 TYR A C 1
ATOM 1277 O O . TYR A 1 158 ? 9.596 -16.529 -11.216 1.00 90.00 158 TYR A O 1
ATOM 1285 N N . HIS A 1 159 ? 7.774 -15.274 -10.835 1.00 87.44 159 HIS A N 1
ATOM 1286 C CA . HIS A 1 159 ? 7.790 -14.579 -12.117 1.00 87.44 159 HIS A CA 1
ATOM 1287 C C . HIS A 1 159 ? 9.066 -13.752 -12.284 1.00 87.44 159 HIS A C 1
ATOM 1289 O O . HIS A 1 159 ? 9.738 -13.879 -13.305 1.00 87.44 159 HIS A O 1
ATOM 1295 N N . VAL A 1 160 ? 9.445 -12.966 -11.271 1.00 87.25 160 VAL A N 1
ATOM 1296 C CA . VAL A 1 160 ? 10.710 -12.218 -11.273 1.00 87.25 160 VAL A CA 1
ATOM 1297 C C . VAL A 1 160 ? 11.884 -13.180 -11.451 1.00 87.25 160 VAL A C 1
ATOM 1299 O O . VAL A 1 160 ? 12.676 -12.988 -12.365 1.00 87.25 160 VAL A O 1
ATOM 1302 N N . TYR A 1 161 ? 11.958 -14.254 -10.657 1.00 87.12 161 TYR A N 1
ATOM 1303 C CA . TYR A 1 161 ? 13.051 -15.229 -10.719 1.00 87.12 161 TYR A CA 1
ATOM 1304 C C . TYR A 1 161 ? 13.267 -15.814 -12.122 1.00 87.12 161 TYR A C 1
ATOM 1306 O O . TYR A 1 161 ? 14.408 -15.923 -12.571 1.00 87.12 161 TYR A O 1
ATOM 1314 N N . LEU A 1 162 ? 12.189 -16.154 -12.833 1.00 86.06 162 LEU A N 1
ATOM 1315 C CA . LEU A 1 162 ? 12.284 -16.672 -14.200 1.00 86.06 162 LEU A CA 1
ATOM 1316 C C . LEU A 1 162 ? 12.809 -15.634 -15.201 1.00 86.06 162 LEU A C 1
ATOM 1318 O O . LEU A 1 162 ? 13.584 -15.984 -16.091 1.00 86.06 162 LEU A O 1
ATOM 1322 N N . HIS A 1 163 ? 12.410 -14.372 -15.051 1.00 80.06 163 HIS A N 1
ATOM 1323 C CA . HIS A 1 163 ? 12.743 -13.314 -16.006 1.00 80.06 163 HIS A CA 1
ATOM 1324 C C . HIS A 1 163 ? 14.112 -12.671 -15.737 1.00 80.06 163 HIS A C 1
ATOM 1326 O O . HIS A 1 163 ? 14.695 -12.111 -16.659 1.00 80.06 163 HIS A O 1
ATOM 1332 N N . LEU A 1 164 ? 14.697 -12.842 -14.541 1.00 75.75 164 LEU A N 1
ATOM 1333 C CA . LEU A 1 164 ? 16.055 -12.359 -14.221 1.00 75.75 164 LEU A CA 1
ATOM 1334 C C . LEU A 1 164 ? 17.136 -12.878 -15.190 1.00 75.75 164 LEU A C 1
ATOM 1336 O O . LEU A 1 164 ? 18.143 -12.208 -15.409 1.00 75.75 164 LEU A O 1
ATOM 1340 N N . ASN A 1 165 ? 16.943 -14.068 -15.770 1.00 63.78 165 ASN A N 1
ATOM 1341 C CA . ASN A 1 165 ? 17.931 -14.710 -16.645 1.00 63.78 165 ASN A CA 1
ATOM 1342 C C . ASN A 1 165 ? 17.664 -14.499 -18.146 1.00 63.78 165 ASN A C 1
ATOM 1344 O O . ASN A 1 165 ? 18.545 -14.781 -18.962 1.00 63.78 165 ASN A O 1
ATOM 1348 N N . GLN A 1 166 ? 16.479 -14.013 -18.536 1.00 61.50 166 GLN A N 1
ATOM 1349 C CA . GLN A 1 166 ? 16.175 -13.753 -19.950 1.00 61.50 166 GLN A CA 1
ATOM 1350 C C . GLN A 1 166 ? 17.001 -12.584 -20.500 1.00 61.50 166 GLN A C 1
ATOM 1352 O O . GLN A 1 166 ? 17.494 -12.668 -21.627 1.00 61.50 166 GLN A O 1
ATOM 1357 N N . ASP A 1 167 ? 17.263 -11.571 -19.675 1.00 54.84 167 ASP A N 1
ATOM 1358 C CA . ASP A 1 167 ? 18.082 -10.415 -20.057 1.00 54.84 167 ASP A CA 1
ATOM 1359 C C . ASP A 1 167 ? 19.567 -10.788 -20.226 1.00 54.84 167 ASP A C 1
ATOM 1361 O O . ASP A 1 167 ? 20.269 -10.233 -21.075 1.00 54.84 167 ASP A O 1
ATOM 1365 N N . GLN A 1 168 ? 20.049 -11.799 -19.492 1.00 53.53 168 GLN A N 1
ATOM 1366 C CA . GLN A 1 168 ? 21.420 -12.300 -19.645 1.00 53.53 168 GLN A CA 1
ATOM 1367 C C . GLN A 1 168 ? 21.586 -13.194 -20.881 1.00 53.53 168 GLN A C 1
ATOM 1369 O O . GLN A 1 168 ? 22.607 -13.114 -21.561 1.00 53.53 168 GLN A O 1
ATOM 1374 N N . ALA A 1 169 ? 20.584 -14.004 -21.233 1.00 52.69 169 ALA A N 1
ATOM 1375 C CA . ALA A 1 169 ? 20.658 -14.889 -22.399 1.00 52.69 169 ALA A CA 1
ATOM 1376 C C . ALA A 1 169 ? 20.612 -14.133 -23.746 1.00 52.69 169 ALA A C 1
ATOM 1378 O O . ALA A 1 169 ? 21.240 -14.568 -24.715 1.00 52.69 169 ALA A O 1
ATOM 1379 N N . GLY A 1 170 ? 19.902 -12.998 -23.814 1.00 50.00 170 GLY A N 1
ATOM 1380 C CA . GLY A 1 170 ? 19.884 -12.116 -24.989 1.00 50.00 170 GLY A CA 1
ATOM 1381 C C . GLY A 1 170 ? 21.167 -11.292 -25.146 1.00 50.00 170 GLY A C 1
ATOM 1382 O O . GLY A 1 170 ? 21.682 -11.157 -26.255 1.00 50.00 170 GLY A O 1
ATOM 1383 N N . GLY A 1 171 ? 21.729 -10.814 -24.030 1.00 48.84 171 GLY A N 1
ATOM 1384 C CA . GLY A 1 171 ? 23.014 -10.112 -24.009 1.00 48.84 171 GLY A CA 1
ATOM 1385 C C . GLY A 1 171 ? 24.185 -11.013 -24.398 1.00 48.84 171 GLY A C 1
ATOM 1386 O O . GLY A 1 171 ? 24.994 -10.623 -25.231 1.00 48.84 171 GLY A O 1
ATOM 1387 N N . VAL A 1 172 ? 24.247 -12.243 -23.880 1.00 54.09 172 VAL A N 1
ATOM 1388 C CA . VAL A 1 172 ? 25.314 -13.198 -24.232 1.00 54.09 172 VAL A CA 1
ATOM 1389 C C . VAL A 1 172 ? 25.246 -13.592 -25.713 1.00 54.09 172 VAL A C 1
ATOM 1391 O O . VAL A 1 172 ? 26.277 -13.578 -26.374 1.00 54.09 172 VAL A O 1
ATOM 1394 N N . ARG A 1 173 ? 24.052 -13.815 -26.288 1.00 51.34 173 ARG A N 1
ATOM 1395 C CA . ARG A 1 173 ? 23.917 -14.076 -27.738 1.00 51.34 173 ARG A CA 1
ATOM 1396 C C . ARG A 1 173 ? 24.356 -12.903 -28.616 1.00 51.34 173 ARG A C 1
ATOM 1398 O O . ARG A 1 173 ? 25.002 -13.140 -29.631 1.00 51.34 173 ARG A O 1
ATOM 1405 N N . LEU A 1 174 ? 24.028 -11.664 -28.237 1.00 53.03 174 LEU A N 1
ATOM 1406 C CA . LEU A 1 174 ? 24.471 -10.467 -28.965 1.00 53.03 174 LEU A CA 1
ATOM 1407 C C . LEU A 1 174 ? 25.985 -10.264 -28.860 1.00 53.03 174 LEU A C 1
ATOM 1409 O O . LEU A 1 174 ? 26.628 -9.915 -29.847 1.00 53.03 174 LEU A O 1
ATOM 1413 N N . VAL A 1 175 ? 26.569 -10.501 -27.684 1.00 58.03 175 VAL A N 1
ATOM 1414 C CA . VAL A 1 175 ? 28.021 -10.419 -27.488 1.00 58.03 175 VAL A CA 1
ATOM 1415 C C . VAL A 1 175 ? 28.731 -11.525 -28.274 1.00 58.03 175 VAL A C 1
ATOM 1417 O O . VAL A 1 175 ? 29.751 -11.242 -28.896 1.00 58.03 175 VAL A O 1
ATOM 1420 N N . ASP A 1 176 ? 28.175 -12.736 -28.341 1.00 56.31 176 ASP A N 1
ATOM 1421 C CA . ASP A 1 176 ? 28.732 -13.837 -29.133 1.00 56.31 176 ASP A CA 1
ATOM 1422 C C . ASP A 1 176 ? 28.650 -13.561 -30.649 1.00 56.31 176 ASP A C 1
ATOM 1424 O O . ASP A 1 176 ? 29.649 -13.737 -31.346 1.00 56.31 176 ASP A O 1
ATOM 1428 N N . GLU A 1 177 ? 27.529 -13.050 -31.177 1.00 57.56 177 GLU A N 1
ATOM 1429 C CA . GLU A 1 177 ? 27.415 -12.657 -32.597 1.00 57.56 177 GLU A CA 1
ATOM 1430 C C . GLU A 1 177 ? 28.362 -11.503 -32.966 1.00 57.56 177 GLU A C 1
ATOM 1432 O O . GLU A 1 177 ? 29.048 -11.558 -33.993 1.00 57.56 177 GLU A O 1
ATOM 1437 N N . VAL A 1 178 ? 28.459 -10.475 -32.115 1.00 59.81 178 VAL A N 1
ATOM 1438 C CA . VAL A 1 178 ? 29.367 -9.334 -32.322 1.00 59.81 178 VAL A CA 1
ATOM 1439 C C . VAL A 1 178 ? 30.834 -9.764 -32.211 1.00 59.81 178 VAL A C 1
ATOM 1441 O O . VAL A 1 178 ? 31.673 -9.314 -33.000 1.00 59.81 178 VAL A O 1
ATOM 1444 N N . CYS A 1 179 ? 31.167 -10.664 -31.284 1.00 54.28 179 CYS A N 1
ATOM 1445 C CA . CYS A 1 179 ? 32.525 -11.179 -31.115 1.00 54.28 179 CYS A CA 1
ATOM 1446 C C . CYS A 1 179 ? 32.937 -12.082 -32.292 1.00 54.28 179 CYS A C 1
ATOM 1448 O O . CYS A 1 179 ? 34.039 -11.931 -32.825 1.00 54.28 179 CYS A O 1
ATOM 1450 N N . VAL A 1 180 ? 32.036 -12.937 -32.790 1.00 61.22 180 VAL A N 1
ATOM 1451 C CA . VAL A 1 180 ? 32.279 -13.777 -33.978 1.00 61.22 180 VAL A CA 1
ATOM 1452 C C . VAL A 1 180 ? 32.416 -12.925 -35.247 1.00 61.22 180 VAL A C 1
ATOM 1454 O O . VAL A 1 180 ? 33.363 -13.127 -36.011 1.00 61.22 180 VAL A O 1
ATOM 1457 N N . SER A 1 181 ? 31.568 -11.906 -35.436 1.00 56.62 181 SER A N 1
ATOM 1458 C CA . SER A 1 181 ? 31.695 -10.948 -36.548 1.00 56.62 181 SER A CA 1
ATOM 1459 C C . SER A 1 181 ? 33.016 -10.168 -36.507 1.00 56.62 181 SER A C 1
ATOM 1461 O O . SER A 1 181 ? 33.575 -9.840 -37.553 1.00 56.62 181 SER A O 1
ATOM 1463 N N . SER A 1 182 ? 33.532 -9.863 -35.316 1.00 52.53 182 SER A N 1
ATOM 1464 C CA . SER A 1 182 ? 34.787 -9.115 -35.149 1.00 52.53 182 SER A CA 1
ATOM 1465 C C . SER A 1 182 ? 36.032 -9.975 -35.415 1.00 52.53 182 SER A C 1
ATOM 1467 O O . SER A 1 182 ? 37.069 -9.458 -35.840 1.00 52.53 182 SER A O 1
ATOM 1469 N N . ILE A 1 183 ? 35.937 -11.291 -35.202 1.00 54.69 183 ILE A N 1
ATOM 1470 C CA . ILE A 1 183 ? 37.004 -12.256 -35.506 1.00 54.69 183 ILE A CA 1
ATOM 1471 C C . ILE A 1 183 ? 37.097 -12.527 -37.017 1.00 54.69 183 ILE A C 1
ATOM 1473 O O . ILE A 1 183 ? 38.208 -12.682 -37.530 1.00 54.69 183 ILE A O 1
ATOM 1477 N N . ASP A 1 184 ? 35.974 -12.530 -37.740 1.00 51.28 184 ASP A N 1
ATOM 1478 C CA . ASP A 1 184 ? 35.959 -12.745 -39.196 1.00 51.28 184 ASP A CA 1
ATOM 1479 C C . ASP A 1 184 ? 36.528 -11.540 -39.975 1.00 51.28 184 ASP A C 1
ATOM 1481 O O . ASP A 1 184 ? 37.331 -11.698 -40.897 1.00 51.28 184 ASP A O 1
ATOM 1485 N N . VAL A 1 185 ? 36.243 -10.310 -39.528 1.00 54.97 185 VAL A N 1
ATOM 1486 C CA . VAL A 1 185 ? 36.808 -9.083 -40.130 1.00 54.97 185 VAL A CA 1
ATOM 1487 C C . VAL A 1 185 ? 38.331 -8.993 -39.949 1.00 54.97 185 VAL A C 1
ATOM 1489 O O . VAL A 1 185 ? 39.031 -8.486 -40.827 1.00 54.97 185 VAL A O 1
ATOM 1492 N N . ARG A 1 186 ? 38.887 -9.537 -38.857 1.00 49.47 186 ARG A N 1
ATOM 1493 C CA . ARG A 1 186 ? 40.339 -9.513 -38.588 1.00 49.47 186 ARG A CA 1
ATOM 1494 C C . ARG A 1 186 ? 41.144 -10.527 -39.422 1.00 49.47 186 ARG A C 1
ATOM 1496 O O . ARG A 1 186 ? 42.367 -10.466 -39.410 1.00 49.47 186 ARG A O 1
ATOM 1503 N N . LYS A 1 187 ? 40.500 -11.428 -40.174 1.00 46.62 187 LYS A N 1
ATOM 1504 C CA . LYS A 1 187 ? 41.181 -12.360 -41.099 1.00 46.62 187 LYS A CA 1
ATOM 1505 C C . LYS A 1 187 ? 41.199 -11.894 -42.558 1.00 46.62 187 LYS A C 1
ATOM 1507 O O . LYS A 1 187 ? 41.662 -12.638 -43.420 1.00 46.62 187 LYS A O 1
ATOM 1512 N N . ARG A 1 188 ? 40.694 -10.689 -42.849 1.00 51.25 188 ARG A N 1
ATOM 1513 C CA . ARG A 1 188 ? 40.591 -10.147 -44.215 1.00 51.25 188 ARG A CA 1
ATOM 1514 C C . ARG A 1 188 ? 41.568 -9.007 -44.536 1.00 51.25 188 ARG A C 1
ATOM 1516 O O . ARG A 1 188 ? 41.416 -8.384 -45.583 1.00 51.25 188 ARG A O 1
ATOM 1523 N N . PHE A 1 189 ? 42.568 -8.789 -43.680 1.00 48.19 189 PHE A N 1
ATOM 1524 C CA . PHE A 1 189 ? 43.729 -7.926 -43.920 1.00 48.19 189 PHE A CA 1
ATOM 1525 C C . PHE A 1 189 ? 45.019 -8.682 -43.618 1.00 48.19 189 PHE A C 1
ATOM 1527 O O . PHE A 1 189 ? 45.046 -9.379 -42.578 1.00 48.19 189 PHE A O 1
#

Secondary structure (DSSP, 8-state):
-HHHHHHHHHSGGGS-HHHHHHHHGGGS-HHHHHHTT-TTT--SHHHHHHHHHHHHHHHHHHHHHHHHHHTTTTS--HHHHHHHHHHHHHHHHHHHH--SHHHHHHHHHHHTTHHHHHHHHHHHHTT-TTSHHHHHHHHHHHHHHIIIIIIHHHHHHHHHHHHTTHHHHHHHHHHHHHHHHHHHHTT--

Mean predicted aligned error: 13.59 Å

Sequence (189 aa):
MRFRLVTSILRPLESPPSFILGFCHPFIDSEFLEVVGLLPIVSDKRVFVGIRDVWVSVGYFITDLVMILWFYPAIGGMEYVIHHLLSLLAVAYAMLTGEGQLYTYMVLISETTTPGINLRWYLDTAGMKKSKAYLINGIVIFFAWLVARILLFMYLFYHVYLHLNQDQAGGVRLVDEVCVSSIDVRKRF

=== Feature glossary ===
Feature key, reading from the visual/contextual features back to the raw sequence:

Rendered structure images. Structure images are PyMOL renders from six orthogonal camera directions. Cartoon representation draws helices as coils and strands as arrows; sticks shows the backbone as bonds; surface shows the solvent-excluded envelope. Rainbow coloring maps sequence position to hue (blue→red, N→C); chain coloring assigns a distinct color per polypeptide.

Contact-map, Ramachandran, and PAE plots. Three diagnostic plots accompany the record. The Cα contact map visualizes the tertiary structure as a 2D adjacency matrix (8 Å cutoff, sequence-local contacts suppressed). The Ramachandran plot shows the distribution of backbone (φ, ψ) torsions, with points in the α and β basins reflecting secondary structure content. The PAE plot shows AlphaFold's inter-residue confidence as a color matrix.

InterPro / GO / CATH / organism. The annotation block draws on four external resources. InterPro: which protein families and domains the sequence belongs to. GO: standardized terms for what the protein does, what process it participates in, and where in the cell it acts. CATH: which structural fold it has in the CATH hierarchy. Organism: the species of origin.

Nearest PDB structures. Structural nearest neighbors (via Foldseek easy-search vs the PDB). Reported per hit: target PDB id, E-value, and alignment TM-score. A TM-score above ~0.5 is the conventional threshold for 'same fold'.

Predicted aligned error. Predicted aligned error is AlphaFold's pairwise confidence. Unlike pLDDT (per-residue), PAE is per-residue-pair and captures whether two parts of the structure are correctly placed relative to each other. Units are ångströms of expected positional error.

Solvent-accessible surface area. SASA measures how much of the protein is reachable by solvent. It is computed by rolling a water-sized probe over the atomic surface and summing the exposed area (Å²). Per-residue SASA distinguishes core (buried, low SASA) from surface (exposed, high SASA) residues; total SASA is a whole-molecule size measure.

B-factor. Crystallographic B-factors measure how much each atom's electron density is smeared out, in Å². They rise in mobile loops and surface residues and fall in the buried interior. In AlphaFold models this column is repurposed to hold pLDDT instead.

pLDDT. For AlphaFold models, the B-factor field carries pLDDT — the model's own estimate of local accuracy on a 0–100 scale. Regions with pLDDT<50 should be treated as essentially unmodeled; they often correspond to intrinsically disordered segments.

Backbone torsions (φ/ψ). φ (phi) and ψ (psi) are the two rotatable backbone dihedrals per residue: φ is the C(i-1)–N–Cα–C torsion, ψ is the N–Cα–C–N(i+1) torsion, both in degrees on (−180°, 180°]. α-helical residues cluster near (−60°, −45°); β-strand residues near (−120°, +130°). A Ramachandran plot is simply a scatter of (φ, ψ) for every residue.

Radius of gyration, Cα contacts, bounding box. Radius of gyration (Rg) is the root-mean-square distance of Cα atoms from their centroid — a single number for overall size and compactness. A globular domain of N residues has Rg ≈ 2.2·N^0.38 Å; an extended or disordered chain has a much larger Rg. The Cα contact count is the number of residue pairs whose Cα atoms are within 8 Å and are more than four positions apart in sequence — a standard proxy for tertiary packing density. The bounding box is the smallest axis-aligned box enclosing all Cα atoms.

Secondary structure (3-state, P-SEA). Three-state secondary structure (P-SEA) collapses the eight DSSP classes into helix (a), strand (b), and coil (c). P-SEA assigns these from Cα geometry alone — distances and angles — without requiring backbone oxygens, so it works on any Cα trace.

Secondary structure (8-state, DSSP). Secondary structure is the local, repeating backbone conformation. DSSP classifies it into eight states by reading the hydrogen-bond network: three helix types (H, G, I), two β types (E, B), two non-regular types (T, S), and unstructured coil (-).

Foldseek 3Di. The Foldseek 3Di string encodes local tertiary geometry as a 20-letter alphabet — one character per residue — derived from the relative positions of nearby Cα atoms. Unlike the amino-acid sequence, 3Di is a direct function of the 3D structure, so two proteins with 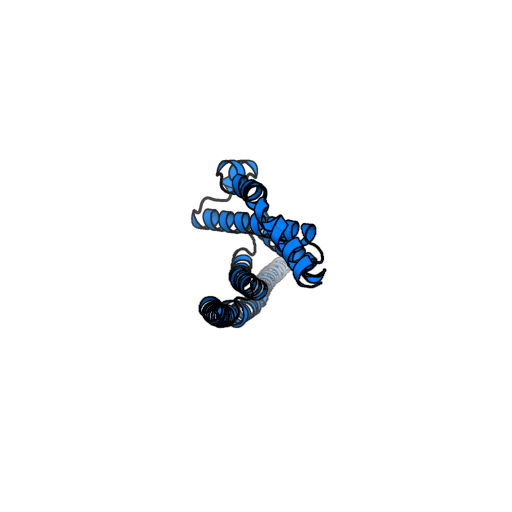the same fold have similar 3Di strings even at low sequence identity.

mmCIF coordinates. Structure coordinates are given as an mmCIF _atom_site loop: one row per atom with element, residue name, chain id, sequence number, and x/y/z position in Å. Only the four main-chain atoms per residue are included here; side chains are omitted to keep the record compact.

Sequence. This is the polypeptide sequence — one letter per residue, N-terminus first. Length ranges from a few dozen residues for small domains to over a thousand for large multi-domain proteins.